Protein AF-A0A816S4Q1-F1 (afdb_monomer_lite)

pLDDT: mean 73.03, std 18.93, range [30.97, 93.5]

Radius of gyration: 42.18 Å; chains: 1; bounding box: 76×61×135 Å

Sequence (263 aa):
MSSSSLAAPLNKTRTADVKPIRLQLDPMRLHEPARSKLSTVETQRIMVVFDDLVQKMELIEMLPVIVSHADLFKNIIDTETMNEIYRHEELKQAYETNSSIRTISNIIEKLPQLENYTRRFDKSLSYNANEKIAYHYYIQQSIRNVLRRLLQHNRFDAVKHILKNNNLLPPPKDLMRVLKMLRDSAMERFLTTPLEEREKVDQMKNLSIRLSSNEAVIAKLEKELNDAVAERDAEVSQTLVIFFFLNFFFVIESSHLLRIQYH

Organism: NCBI:txid392030

Secondary structure (DSSP, 8-state):
--------------------------GGGGSS-S-SS---HHHHHHHHHHHHHHHHHHHHHHHHHHHHTGGGGTTTS-HHHHHHHHHHHHHHHHHHTT--THHHHHHHTT-TT-TTTGGGS-TTS-HHHHHHHHHHHHHHHHHHHHHHHHHHTT-HHHHHHHHHHTT-PPPPPHHHHHHHHHHHHHHHHHHS-HHHHHHHHHHHHHHHHHHHHHHHHHHHHHHHHHHHHHHHHHHHHHHHHHHHHHHHHHHHHHHHHHHHTT-

Structure (mmCIF, N/CA/C/O backbone):
data_AF-A0A816S4Q1-F1
#
_entry.id   AF-A0A816S4Q1-F1
#
loop_
_atom_site.group_PDB
_atom_site.id
_atom_site.type_symbol
_atom_site.label_atom_id
_atom_site.label_alt_id
_atom_site.label_comp_id
_atom_site.label_asym_id
_atom_site.label_entity_id
_atom_site.label_seq_id
_atom_site.pdbx_PDB_ins_code
_atom_site.Cartn_x
_atom_site.Cartn_y
_atom_site.Cartn_z
_atom_site.occupancy
_atom_site.B_iso_or_equiv
_atom_site.auth_seq_id
_atom_site.auth_comp_id
_atom_site.auth_asym_id
_atom_site.auth_atom_id
_atom_site.pdbx_PDB_model_num
ATOM 1 N N . MET A 1 1 ? 52.999 -24.319 -86.228 1.00 34.00 1 MET A N 1
ATOM 2 C CA . MET A 1 1 ? 52.495 -23.068 -86.834 1.00 34.00 1 MET A CA 1
ATOM 3 C C . MET A 1 1 ? 50.989 -23.084 -86.619 1.00 34.00 1 MET A C 1
ATOM 5 O O . MET A 1 1 ? 50.375 -24.043 -87.056 1.00 34.00 1 MET A O 1
ATOM 9 N N . SER A 1 2 ? 50.499 -22.363 -85.602 1.00 32.06 2 SER A N 1
ATOM 10 C CA . SER A 1 2 ? 49.766 -21.079 -85.752 1.00 32.06 2 SER A CA 1
ATOM 11 C C . SER A 1 2 ? 48.343 -21.345 -86.282 1.00 32.06 2 SER A C 1
ATOM 13 O O . SER A 1 2 ? 48.223 -22.016 -87.292 1.00 32.06 2 SER A O 1
ATOM 15 N N . SER A 1 3 ? 47.220 -20.917 -85.702 1.00 30.97 3 SER A N 1
ATOM 16 C CA . SER A 1 3 ? 46.895 -19.798 -84.801 1.00 30.97 3 SER A CA 1
ATOM 17 C C . SER A 1 3 ? 45.377 -19.831 -84.494 1.00 30.97 3 SER A C 1
ATOM 19 O O . SER A 1 3 ? 44.647 -20.250 -85.383 1.00 30.97 3 SER A O 1
ATOM 21 N N . SER A 1 4 ? 44.969 -19.325 -83.308 1.00 32.16 4 SER A N 1
ATOM 22 C CA . SER A 1 4 ? 43.684 -18.652 -82.926 1.00 32.16 4 SER A CA 1
ATOM 23 C C . SER A 1 4 ? 42.332 -19.348 -83.246 1.00 32.16 4 SER A C 1
ATOM 25 O O . SER A 1 4 ? 42.228 -20.153 -84.149 1.00 32.16 4 SER A O 1
ATOM 27 N N . SER A 1 5 ? 41.195 -19.174 -82.561 1.00 32.41 5 SER A N 1
ATOM 28 C CA . SER A 1 5 ? 40.586 -18.097 -81.768 1.00 32.41 5 SER A CA 1
ATOM 29 C C . SER A 1 5 ? 39.408 -18.719 -80.983 1.00 32.41 5 SER A C 1
ATOM 31 O O . SER A 1 5 ? 38.612 -19.449 -81.564 1.00 32.41 5 SER A O 1
ATOM 33 N N . LEU A 1 6 ? 39.368 -18.612 -79.652 1.00 34.69 6 LEU A N 1
ATOM 34 C CA . LEU A 1 6 ? 38.456 -17.754 -78.870 1.00 34.69 6 LEU A CA 1
ATOM 35 C C . LEU A 1 6 ? 36.940 -17.904 -79.154 1.00 34.69 6 LEU A C 1
ATOM 37 O O . LEU A 1 6 ? 36.439 -17.328 -80.113 1.00 34.69 6 LEU A O 1
ATOM 41 N N . ALA A 1 7 ? 36.220 -18.588 -78.251 1.00 33.31 7 ALA A N 1
ATOM 42 C CA . ALA A 1 7 ? 34.935 -18.153 -77.673 1.00 33.31 7 ALA A CA 1
ATOM 43 C C . ALA A 1 7 ? 34.438 -19.188 -76.639 1.00 33.31 7 ALA A C 1
ATOM 45 O O . ALA A 1 7 ? 33.944 -20.256 -76.991 1.00 33.31 7 ALA A O 1
ATOM 46 N N . ALA A 1 8 ? 34.564 -18.862 -75.351 1.00 36.50 8 ALA A N 1
ATOM 47 C CA . ALA A 1 8 ? 33.906 -19.565 -74.251 1.00 36.50 8 ALA A CA 1
ATOM 48 C C . ALA A 1 8 ? 32.687 -18.742 -73.798 1.00 36.50 8 ALA A C 1
ATOM 50 O O . ALA A 1 8 ? 32.843 -17.535 -73.598 1.00 36.50 8 ALA A O 1
ATOM 51 N N . PRO A 1 9 ? 31.498 -19.332 -73.577 1.00 35.75 9 PRO A N 1
ATOM 52 C CA . PRO A 1 9 ? 30.425 -18.641 -72.887 1.00 35.75 9 PRO A CA 1
ATOM 53 C C . PRO A 1 9 ? 30.563 -18.813 -71.368 1.00 35.75 9 PRO A C 1
ATOM 55 O O . PRO A 1 9 ? 30.588 -19.923 -70.843 1.00 35.75 9 PRO A O 1
ATOM 58 N N . LEU A 1 10 ? 30.669 -17.657 -70.713 1.00 31.80 10 LEU A N 1
ATOM 59 C CA . LEU A 1 10 ? 30.307 -17.296 -69.341 1.00 31.80 10 LEU A CA 1
ATOM 60 C C . LEU A 1 10 ? 30.147 -18.418 -68.299 1.00 31.80 10 LEU A C 1
ATOM 62 O O . LEU A 1 10 ? 29.167 -19.160 -68.244 1.00 31.80 10 LEU A O 1
ATOM 66 N N . ASN A 1 11 ? 31.100 -18.409 -67.369 1.00 33.50 11 ASN A N 1
ATOM 67 C CA . ASN A 1 11 ? 31.079 -19.148 -66.121 1.00 33.50 11 ASN A CA 1
ATOM 68 C C . ASN A 1 11 ? 29.977 -18.612 -65.186 1.00 33.50 11 ASN A C 1
ATOM 70 O O . ASN A 1 11 ? 29.852 -17.407 -64.970 1.00 33.50 11 ASN A O 1
ATOM 74 N N . LYS A 1 12 ? 29.201 -19.540 -64.621 1.00 36.09 12 LYS A N 1
ATOM 75 C CA . LYS A 1 12 ? 28.144 -19.317 -63.632 1.00 36.09 12 LYS A CA 1
ATOM 76 C C . LYS A 1 12 ? 28.716 -18.641 -62.384 1.00 36.09 12 LYS A C 1
ATOM 78 O O . LYS A 1 12 ? 29.414 -19.280 -61.596 1.00 36.09 12 LYS A O 1
ATOM 83 N N . THR A 1 13 ? 28.352 -17.387 -62.136 1.00 33.44 13 THR A N 1
ATOM 84 C CA . THR A 1 13 ? 28.474 -16.785 -60.806 1.00 33.44 13 THR A CA 1
ATOM 85 C C . THR A 1 13 ? 27.467 -17.464 -59.886 1.00 33.44 13 THR A C 1
ATOM 87 O O . THR A 1 13 ? 26.258 -17.266 -59.963 1.00 33.44 13 THR A O 1
ATOM 90 N N . ARG A 1 14 ? 27.995 -18.338 -59.032 1.00 34.28 14 ARG A N 1
ATOM 91 C CA . ARG A 1 14 ? 27.307 -18.987 -57.921 1.00 34.28 14 ARG A CA 1
ATOM 92 C C . ARG A 1 14 ? 26.875 -17.894 -56.938 1.00 34.28 14 ARG A C 1
ATOM 94 O O . ARG A 1 14 ? 27.656 -17.494 -56.081 1.00 34.28 14 ARG A O 1
ATOM 101 N N . THR A 1 15 ? 25.652 -17.392 -57.078 1.00 34.12 15 THR A N 1
ATOM 102 C CA . THR A 1 15 ? 24.994 -16.578 -56.054 1.00 34.12 15 THR A CA 1
ATOM 103 C C . THR A 1 15 ? 24.785 -17.468 -54.835 1.00 34.12 15 THR A C 1
ATOM 105 O O . THR A 1 15 ? 23.875 -18.298 -54.801 1.00 34.12 15 THR A O 1
ATOM 108 N N . ALA A 1 16 ? 25.692 -17.370 -53.865 1.00 35.97 16 ALA A N 1
ATOM 109 C CA . ALA A 1 16 ? 25.460 -17.910 -52.540 1.00 35.97 16 ALA A CA 1
ATOM 110 C C . ALA A 1 16 ? 24.273 -17.146 -51.950 1.00 35.97 16 ALA A C 1
ATOM 112 O O . ALA A 1 16 ? 24.363 -15.954 -51.664 1.00 35.97 16 ALA A O 1
ATOM 113 N N . ASP A 1 17 ? 23.151 -17.846 -51.845 1.00 37.28 17 ASP A N 1
ATOM 114 C CA . ASP A 1 17 ? 21.923 -17.402 -51.207 1.00 37.28 17 ASP A CA 1
ATOM 115 C C . ASP A 1 17 ? 22.194 -17.245 -49.701 1.00 37.28 17 ASP A C 1
ATOM 117 O O . ASP A 1 17 ? 21.995 -18.158 -48.896 1.00 37.28 17 ASP A O 1
ATOM 121 N N . VAL A 1 18 ? 22.770 -16.104 -49.314 1.00 40.12 18 VAL A N 1
ATOM 122 C CA . VAL A 1 18 ? 22.930 -15.734 -47.908 1.00 40.12 18 VAL A CA 1
ATOM 123 C C . VAL A 1 18 ? 21.565 -15.264 -47.433 1.00 40.12 18 VAL A C 1
ATOM 125 O O . VAL A 1 18 ? 21.234 -14.081 -47.494 1.00 40.12 18 VAL A O 1
ATOM 128 N N . LYS A 1 19 ? 20.753 -16.209 -46.948 1.00 37.06 19 LYS A N 1
ATOM 129 C CA . LYS A 1 19 ? 19.582 -15.873 -46.136 1.00 37.06 19 LYS A CA 1
ATOM 130 C C . LYS A 1 19 ? 20.056 -14.977 -44.988 1.00 37.06 19 LYS A C 1
ATOM 132 O O . LYS A 1 19 ? 20.875 -15.435 -44.186 1.00 37.06 19 LYS A O 1
ATOM 137 N N . PRO A 1 20 ? 19.561 -13.733 -44.861 1.00 38.44 20 PRO A N 1
ATOM 138 C CA . PRO A 1 20 ? 19.882 -12.927 -43.701 1.00 38.44 20 PRO A CA 1
ATOM 139 C C . PRO A 1 20 ? 19.301 -13.646 -42.486 1.00 38.44 20 PRO A C 1
ATOM 141 O O . PRO A 1 20 ? 18.084 -13.812 -42.368 1.00 38.44 20 PRO A O 1
ATOM 144 N N . ILE A 1 21 ? 20.175 -14.114 -41.595 1.00 43.75 21 ILE A N 1
ATOM 145 C CA . ILE A 1 21 ? 19.773 -14.648 -40.298 1.00 43.75 21 ILE A CA 1
ATOM 146 C C . ILE A 1 21 ? 19.157 -13.472 -39.537 1.00 43.75 21 ILE A C 1
ATOM 148 O O . ILE A 1 21 ? 19.852 -12.671 -38.912 1.00 43.75 21 ILE A O 1
ATOM 152 N N . ARG A 1 22 ? 17.830 -13.339 -39.615 1.00 42.22 22 ARG A N 1
ATOM 153 C CA . ARG A 1 22 ? 17.058 -12.465 -38.736 1.00 42.22 22 ARG A CA 1
ATOM 154 C C . ARG A 1 22 ? 17.089 -13.089 -37.346 1.00 42.22 22 ARG A C 1
ATOM 156 O O . ARG A 1 22 ? 16.173 -13.808 -36.962 1.00 42.22 22 ARG A O 1
ATOM 163 N N . LEU A 1 23 ? 18.156 -12.825 -36.595 1.00 48.38 23 LEU A N 1
ATOM 164 C CA . LEU A 1 23 ? 18.115 -12.927 -35.142 1.00 48.38 23 LEU A CA 1
ATOM 165 C C . LEU A 1 23 ? 17.115 -11.868 -34.674 1.00 48.38 23 LEU A C 1
ATOM 167 O O . LEU A 1 23 ? 17.486 -10.718 -34.450 1.00 48.38 23 LEU A O 1
ATOM 171 N N . GLN A 1 24 ? 15.839 -12.247 -34.582 1.00 44.16 24 GLN A N 1
ATOM 172 C CA . GLN A 1 24 ? 14.846 -11.515 -33.804 1.00 44.16 24 GLN A CA 1
ATOM 173 C C . GLN A 1 24 ? 15.221 -11.659 -32.325 1.00 44.16 24 GLN A C 1
ATOM 175 O O . GLN A 1 24 ? 14.617 -12.416 -31.573 1.00 44.16 24 GLN A O 1
ATOM 180 N N . LEU A 1 25 ? 16.284 -10.971 -31.918 1.00 52.00 25 LEU A N 1
ATOM 181 C CA . LEU A 1 25 ? 16.443 -10.581 -30.531 1.00 52.00 25 LEU A CA 1
ATOM 182 C C . LEU A 1 25 ? 15.487 -9.414 -30.369 1.00 52.00 25 LEU A C 1
ATOM 184 O O . LEU A 1 25 ? 15.811 -8.305 -30.774 1.00 52.00 25 LEU A O 1
ATOM 188 N N . ASP A 1 26 ? 14.278 -9.706 -29.902 1.00 49.09 26 ASP A N 1
ATOM 189 C CA . ASP A 1 26 ? 13.330 -8.680 -29.500 1.00 49.09 26 ASP A CA 1
ATOM 190 C C . ASP A 1 26 ? 13.939 -7.955 -28.288 1.00 49.09 26 ASP A C 1
ATOM 192 O O . ASP A 1 26 ? 13.997 -8.543 -27.202 1.00 49.09 26 ASP A O 1
ATOM 196 N N . PRO A 1 27 ? 14.466 -6.725 -28.447 1.00 51.66 27 PRO A N 1
ATOM 197 C CA . PRO A 1 27 ? 15.136 -6.022 -27.357 1.00 51.66 27 PRO A CA 1
ATOM 198 C C . PRO A 1 27 ? 14.168 -5.727 -26.201 1.00 51.66 27 PRO A C 1
ATOM 200 O O . PRO A 1 27 ? 14.610 -5.464 -25.087 1.00 51.66 27 PRO A O 1
ATOM 203 N N . MET A 1 28 ? 12.853 -5.832 -26.434 1.00 49.09 28 MET A N 1
ATOM 204 C CA . MET A 1 28 ? 11.819 -5.638 -25.418 1.00 49.09 28 MET A CA 1
ATOM 205 C C . MET A 1 28 ? 11.701 -6.824 -24.451 1.00 49.09 28 MET A C 1
ATOM 207 O O . MET A 1 28 ? 11.270 -6.640 -23.316 1.00 49.09 28 MET A O 1
ATOM 211 N N . ARG A 1 29 ? 12.146 -8.028 -24.844 1.00 51.88 29 ARG A N 1
ATOM 212 C CA . ARG A 1 29 ? 12.158 -9.215 -23.966 1.00 51.88 29 ARG A CA 1
ATOM 213 C C . ARG A 1 29 ? 13.299 -9.221 -22.948 1.00 51.88 29 ARG A C 1
ATOM 215 O O . ARG A 1 29 ? 13.334 -10.091 -22.085 1.00 51.88 29 ARG A O 1
ATOM 222 N N . LEU A 1 30 ? 14.211 -8.250 -23.013 1.00 54.31 30 LEU A N 1
ATOM 223 C CA . LEU A 1 30 ? 15.339 -8.122 -22.085 1.00 54.31 30 LEU A CA 1
ATOM 224 C C . LEU A 1 30 ? 14.892 -7.755 -20.649 1.00 54.31 30 LEU A C 1
ATOM 226 O O . LEU A 1 30 ? 15.647 -7.932 -19.690 1.00 54.31 30 LEU A O 1
ATOM 230 N N . HIS A 1 31 ? 13.666 -7.247 -20.491 1.00 53.28 31 HIS A N 1
ATOM 231 C CA . HIS A 1 31 ? 13.203 -6.638 -19.243 1.00 53.28 31 HIS A CA 1
ATOM 232 C C . HIS A 1 31 ? 12.420 -7.569 -18.323 1.00 53.28 31 HIS A C 1
ATOM 234 O O . HIS A 1 31 ? 12.435 -7.364 -17.114 1.00 53.28 31 HIS A O 1
ATOM 240 N N . GLU A 1 32 ? 11.798 -8.622 -18.840 1.00 57.94 32 GLU A N 1
ATOM 241 C CA . GLU A 1 32 ? 10.967 -9.475 -17.995 1.00 57.94 32 GLU A CA 1
ATOM 242 C C . GLU A 1 32 ? 11.833 -10.487 -17.224 1.00 57.94 32 GLU A C 1
ATOM 244 O O . GLU A 1 32 ? 12.811 -11.024 -17.760 1.00 57.94 32 GLU A O 1
ATOM 249 N N . PRO A 1 33 ? 11.558 -10.724 -15.932 1.00 61.72 33 PRO A N 1
ATOM 250 C CA . PRO A 1 33 ? 12.201 -11.809 -15.207 1.00 61.72 33 PRO A CA 1
ATOM 251 C C . PRO A 1 33 ? 11.792 -13.156 -15.818 1.00 61.72 33 PRO A C 1
ATOM 253 O O . PRO A 1 33 ? 10.639 -13.353 -16.201 1.00 61.72 33 PRO A O 1
ATOM 256 N N . ALA A 1 34 ? 12.720 -14.117 -15.875 1.00 65.19 34 ALA A N 1
ATOM 257 C CA . ALA A 1 34 ? 12.448 -15.430 -16.473 1.00 65.19 34 ALA A CA 1
ATOM 258 C C . ALA A 1 34 ? 11.404 -16.238 -15.677 1.00 65.19 34 ALA A C 1
ATOM 260 O O . ALA A 1 34 ? 10.822 -17.205 -16.175 1.00 65.19 34 ALA A O 1
ATOM 261 N N . ARG A 1 35 ? 11.172 -15.850 -14.419 1.00 67.19 35 ARG A N 1
ATOM 262 C CA . ARG A 1 35 ? 10.224 -16.472 -13.498 1.00 67.19 35 ARG A CA 1
ATOM 263 C C . ARG A 1 35 ? 9.102 -15.495 -13.184 1.00 67.19 35 ARG A C 1
ATOM 265 O O . ARG A 1 35 ? 9.345 -14.335 -12.886 1.00 67.19 35 ARG A O 1
ATOM 272 N N . SER A 1 36 ? 7.874 -16.004 -13.155 1.00 65.75 36 SER A N 1
ATOM 273 C CA . SER A 1 36 ? 6.683 -15.266 -12.711 1.00 65.75 36 SER A CA 1
ATOM 274 C C . SER A 1 36 ? 6.282 -15.566 -11.262 1.00 65.75 36 SER A C 1
ATOM 276 O O . SER A 1 36 ? 5.324 -14.991 -10.751 1.00 65.75 36 SER A O 1
ATOM 278 N N . LYS A 1 37 ? 6.981 -16.496 -10.593 1.00 72.88 37 LYS A N 1
ATOM 279 C CA . LYS A 1 37 ? 6.680 -16.945 -9.227 1.00 72.88 37 LYS A CA 1
ATOM 280 C C . LYS A 1 37 ? 7.933 -16.981 -8.359 1.00 72.88 37 LYS A C 1
ATOM 282 O O . LYS A 1 37 ? 8.995 -17.417 -8.800 1.00 72.88 37 LYS A O 1
ATOM 287 N N . LEU A 1 38 ? 7.764 -16.597 -7.098 1.00 77.25 38 LEU A N 1
ATOM 288 C CA . LEU A 1 38 ? 8.802 -16.637 -6.071 1.00 77.25 38 LEU A CA 1
ATOM 289 C C . LEU A 1 38 ? 9.060 -18.081 -5.633 1.00 77.25 38 LEU A C 1
ATOM 291 O O . LEU A 1 38 ? 8.155 -18.742 -5.123 1.00 77.25 38 LEU A O 1
ATOM 295 N N . SER A 1 39 ? 10.289 -18.569 -5.809 1.00 76.12 39 SER A N 1
ATOM 296 C CA . SER A 1 39 ? 10.667 -19.945 -5.448 1.00 76.12 39 SER A CA 1
ATOM 297 C C . SER A 1 39 ? 11.007 -20.125 -3.966 1.00 76.12 39 SER A C 1
ATOM 299 O O . SER A 1 39 ? 10.953 -21.236 -3.450 1.00 76.12 39 SER A O 1
ATOM 301 N N . THR A 1 40 ? 11.384 -19.050 -3.280 1.00 83.81 40 THR A N 1
ATOM 302 C CA . THR A 1 40 ? 11.882 -19.065 -1.901 1.00 83.81 40 THR A CA 1
ATOM 303 C C . THR A 1 40 ? 10.807 -18.610 -0.920 1.00 83.81 40 THR A C 1
ATOM 305 O O . THR A 1 40 ? 10.178 -17.566 -1.099 1.00 83.81 40 THR A O 1
ATOM 308 N N . VAL A 1 41 ? 10.638 -19.371 0.165 1.00 85.75 41 VAL A N 1
ATOM 309 C CA . VAL A 1 41 ? 9.671 -19.066 1.235 1.00 85.75 41 VAL A CA 1
ATOM 310 C C . VAL A 1 41 ? 9.963 -17.712 1.886 1.00 85.75 41 VAL A C 1
ATOM 312 O O . VAL A 1 41 ? 9.037 -16.965 2.183 1.00 85.75 41 VAL A O 1
ATOM 315 N N . GLU A 1 42 ? 11.237 -17.362 2.069 1.00 85.94 42 GLU A N 1
ATOM 316 C CA . GLU A 1 42 ? 11.620 -16.082 2.678 1.00 85.94 42 GLU A CA 1
ATOM 317 C C . GLU A 1 42 ? 11.156 -14.891 1.839 1.00 85.94 42 GLU A C 1
ATOM 319 O O . GLU A 1 42 ? 10.566 -13.934 2.328 1.00 85.94 42 GLU A O 1
ATOM 324 N N . THR A 1 43 ? 11.330 -14.998 0.531 1.00 86.56 43 THR A N 1
ATOM 325 C CA . THR A 1 43 ? 10.932 -13.962 -0.408 1.00 86.56 43 THR A CA 1
ATOM 326 C C . THR A 1 43 ? 9.416 -13.828 -0.500 1.00 86.56 43 THR A C 1
ATOM 328 O O . THR A 1 43 ? 8.897 -12.717 -0.538 1.00 86.56 43 THR A O 1
ATOM 331 N N . GLN A 1 44 ? 8.686 -14.946 -0.445 1.00 88.19 44 GLN A N 1
ATOM 332 C CA . GLN A 1 44 ? 7.227 -14.928 -0.316 1.00 88.19 44 GLN A CA 1
ATOM 333 C C . GLN A 1 44 ? 6.784 -14.219 0.973 1.00 88.19 44 GLN A C 1
ATOM 335 O O . GLN A 1 44 ? 5.873 -13.397 0.925 1.00 88.19 44 GLN A O 1
ATOM 340 N N . ARG A 1 45 ? 7.448 -14.470 2.113 1.00 89.31 45 ARG A N 1
ATOM 341 C CA . ARG A 1 45 ? 7.153 -13.791 3.389 1.00 89.31 45 ARG A CA 1
ATOM 342 C C . ARG A 1 45 ? 7.383 -12.287 3.304 1.00 89.31 45 ARG A C 1
ATOM 344 O O . ARG A 1 45 ? 6.522 -11.529 3.739 1.00 89.31 45 ARG A O 1
ATOM 351 N N . ILE A 1 46 ? 8.499 -11.857 2.715 1.00 90.50 46 ILE A N 1
ATOM 352 C CA . ILE A 1 46 ? 8.788 -10.432 2.510 1.00 90.50 46 ILE A CA 1
ATOM 353 C C . ILE A 1 46 ? 7.693 -9.778 1.655 1.00 90.50 46 ILE A C 1
ATOM 355 O O . ILE A 1 46 ? 7.226 -8.692 1.991 1.00 90.50 46 ILE A O 1
ATOM 359 N N . MET A 1 47 ? 7.224 -10.447 0.597 1.00 90.50 47 MET A N 1
ATOM 360 C CA . MET A 1 47 ? 6.148 -9.902 -0.238 1.00 90.50 47 MET A CA 1
ATOM 361 C C . MET A 1 47 ? 4.808 -9.821 0.482 1.00 90.50 47 MET A C 1
ATOM 363 O O . MET A 1 47 ? 4.128 -8.809 0.356 1.00 90.50 47 MET A O 1
ATOM 367 N N . VAL A 1 48 ? 4.469 -10.809 1.312 1.00 91.81 48 VAL A N 1
ATOM 368 C CA . VAL A 1 48 ? 3.277 -10.733 2.171 1.00 91.81 48 VAL A CA 1
ATOM 369 C C . VAL A 1 48 ? 3.355 -9.533 3.119 1.00 91.81 48 VAL A C 1
ATOM 371 O O . VAL A 1 48 ? 2.352 -8.857 3.325 1.00 91.81 48 VAL A O 1
ATOM 374 N N . VAL A 1 49 ? 4.538 -9.221 3.663 1.00 92.81 49 VAL A N 1
ATOM 375 C CA . VAL A 1 49 ? 4.728 -8.020 4.493 1.00 92.81 49 VAL A CA 1
ATOM 376 C C . VAL A 1 49 ? 4.515 -6.745 3.676 1.00 92.81 49 VAL A C 1
ATOM 378 O O . VAL A 1 49 ? 3.842 -5.837 4.154 1.00 92.81 49 VAL A O 1
ATOM 381 N N . PHE A 1 50 ? 5.043 -6.660 2.452 1.00 92.44 50 PHE A N 1
ATOM 382 C CA . PHE A 1 50 ? 4.781 -5.510 1.580 1.00 92.44 50 PHE A CA 1
ATOM 383 C C . PHE A 1 50 ? 3.292 -5.346 1.271 1.00 92.44 50 PHE A C 1
ATOM 385 O O . PHE A 1 50 ? 2.775 -4.234 1.369 1.00 92.44 50 PHE A O 1
ATOM 392 N N . ASP A 1 51 ? 2.603 -6.435 0.936 1.00 91.38 51 ASP A N 1
ATOM 393 C CA . ASP A 1 51 ? 1.177 -6.408 0.615 1.00 91.38 51 ASP A CA 1
ATOM 394 C C . ASP A 1 51 ? 0.341 -5.980 1.847 1.00 91.38 51 ASP A C 1
ATOM 396 O O . ASP A 1 51 ? -0.550 -5.137 1.727 1.00 91.38 51 ASP A O 1
ATOM 400 N N . ASP A 1 52 ? 0.691 -6.452 3.051 1.00 91.12 52 ASP A N 1
ATOM 401 C CA . ASP A 1 52 ? 0.079 -6.029 4.324 1.00 91.12 52 ASP A CA 1
ATOM 402 C C . ASP A 1 52 ? 0.358 -4.546 4.645 1.00 91.12 52 ASP A C 1
ATOM 404 O O . ASP A 1 52 ? -0.531 -3.812 5.085 1.00 91.12 52 ASP A O 1
ATOM 408 N N . LEU A 1 53 ? 1.573 -4.054 4.376 1.00 91.44 53 LEU A N 1
ATOM 409 C CA . LEU A 1 53 ? 1.906 -2.634 4.530 1.00 91.44 53 LEU A CA 1
ATOM 410 C C . LEU A 1 53 ? 1.101 -1.756 3.569 1.00 91.44 53 LEU A C 1
ATOM 412 O O . LEU A 1 53 ? 0.582 -0.722 3.991 1.00 91.44 53 LEU A O 1
ATOM 416 N N . VAL A 1 54 ? 0.961 -2.166 2.305 1.00 91.44 54 VAL A N 1
ATOM 417 C CA . VAL A 1 54 ? 0.133 -1.455 1.322 1.00 91.44 54 VAL A CA 1
ATOM 418 C C . VAL A 1 54 ? -1.318 -1.415 1.796 1.00 91.44 54 VAL A C 1
ATOM 420 O O . VAL A 1 54 ? -1.907 -0.336 1.839 1.00 91.44 54 VAL A O 1
ATOM 423 N N . GLN A 1 55 ? -1.877 -2.546 2.235 1.00 90.50 55 GLN A N 1
ATOM 424 C CA . GLN A 1 55 ? -3.251 -2.612 2.737 1.00 90.50 55 GLN A CA 1
ATOM 425 C C . GLN A 1 55 ? -3.477 -1.688 3.943 1.00 90.50 55 GLN A C 1
ATOM 427 O O . GLN A 1 55 ? -4.447 -0.926 3.978 1.00 90.50 55 GLN A O 1
ATOM 432 N N . LYS A 1 56 ? -2.573 -1.717 4.930 1.00 91.50 56 LYS A N 1
ATOM 433 C CA . LYS A 1 56 ? -2.652 -0.862 6.125 1.00 91.50 56 LYS A CA 1
ATOM 434 C C . LYS A 1 56 ? -2.561 0.615 5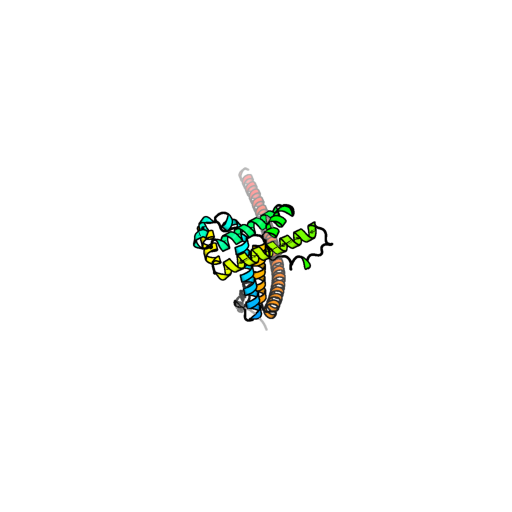.777 1.00 91.50 56 LYS A C 1
ATOM 436 O O . LYS A 1 56 ? -3.328 1.413 6.310 1.00 91.50 56 LYS A O 1
ATOM 441 N N . MET A 1 57 ? -1.651 0.977 4.878 1.00 90.88 57 MET A N 1
ATOM 442 C CA . MET A 1 57 ? -1.514 2.355 4.420 1.00 90.88 57 MET A CA 1
ATOM 443 C C . MET A 1 57 ? -2.764 2.817 3.658 1.00 90.88 57 MET A C 1
ATOM 445 O O . MET A 1 57 ? -3.215 3.938 3.876 1.00 90.88 57 MET A O 1
ATOM 449 N N . GLU A 1 58 ? -3.374 1.955 2.833 1.00 91.25 58 GLU A N 1
ATOM 450 C CA . GLU A 1 58 ? -4.604 2.287 2.101 1.00 91.25 58 GLU A CA 1
ATOM 451 C C . GLU A 1 58 ? -5.738 2.547 3.091 1.00 91.25 58 GLU A C 1
ATOM 453 O O . GLU A 1 58 ? -6.494 3.504 2.947 1.00 91.25 58 GLU A O 1
ATOM 458 N N . LEU A 1 59 ? -5.826 1.732 4.142 1.00 90.38 59 LEU A N 1
ATOM 459 C CA . LEU A 1 59 ? -6.827 1.900 5.185 1.00 90.38 59 LEU A CA 1
ATOM 460 C C . LEU A 1 59 ? -6.672 3.223 5.935 1.00 90.38 59 LEU A C 1
ATOM 462 O O . LEU A 1 59 ? -7.664 3.920 6.130 1.00 90.38 59 LEU A O 1
ATOM 466 N N . ILE A 1 60 ? -5.441 3.583 6.312 1.00 90.06 60 ILE A N 1
ATOM 467 C CA . ILE A 1 60 ? -5.139 4.854 6.986 1.00 90.06 60 ILE A CA 1
ATOM 468 C C . ILE A 1 60 ? -5.537 6.042 6.100 1.00 90.06 60 ILE A C 1
ATOM 470 O O . ILE A 1 60 ? -6.129 7.000 6.592 1.00 90.06 60 ILE A O 1
ATOM 474 N N . GLU A 1 61 ? -5.261 5.979 4.794 1.00 89.38 61 GLU A N 1
ATOM 475 C CA . GLU A 1 61 ? -5.643 7.035 3.848 1.00 89.38 61 GLU A CA 1
ATOM 476 C C . GLU A 1 61 ? -7.163 7.180 3.688 1.00 89.38 61 GLU A C 1
ATOM 478 O O . GLU A 1 61 ? -7.643 8.286 3.442 1.00 89.38 61 GLU A O 1
ATOM 483 N N . MET A 1 62 ? -7.925 6.099 3.875 1.00 91.81 62 MET A N 1
ATOM 484 C CA . MET A 1 62 ? -9.388 6.115 3.812 1.00 91.81 62 MET A CA 1
ATOM 485 C C . MET A 1 62 ? -10.057 6.653 5.089 1.00 91.81 62 MET A C 1
ATOM 487 O O . MET A 1 62 ? -11.195 7.116 5.004 1.00 91.81 62 MET A O 1
ATOM 491 N N . LEU A 1 63 ? -9.386 6.648 6.253 1.00 92.38 63 LEU A N 1
ATOM 492 C CA . LEU A 1 63 ? -9.991 7.054 7.539 1.00 92.38 63 LEU A CA 1
ATOM 493 C C . LEU A 1 63 ? -10.665 8.443 7.516 1.00 92.38 63 LEU A C 1
ATOM 495 O O . LEU A 1 63 ? -11.811 8.529 7.957 1.00 92.38 63 LEU A O 1
ATOM 499 N N . PRO A 1 64 ? -10.059 9.512 6.960 1.00 91.44 64 PRO A N 1
ATOM 500 C CA . PRO A 1 64 ? -10.696 10.833 6.937 1.00 91.44 64 PRO A CA 1
ATOM 501 C C . PRO A 1 64 ? -11.987 10.860 6.103 1.00 91.44 64 PRO A C 1
ATOM 503 O O . PRO A 1 64 ? -12.949 11.558 6.431 1.00 91.44 64 PRO A O 1
ATOM 506 N N . VAL A 1 65 ? -12.029 10.068 5.027 1.00 92.94 65 VAL A N 1
ATOM 507 C CA . VAL A 1 65 ? -13.213 9.945 4.167 1.00 92.94 65 VAL A CA 1
ATOM 508 C C . VAL A 1 65 ? -14.323 9.178 4.882 1.00 92.94 65 VAL A C 1
ATOM 510 O O . VAL A 1 65 ? -15.486 9.568 4.783 1.00 92.94 65 VAL A O 1
ATOM 513 N N . ILE A 1 66 ? -13.961 8.136 5.640 1.00 92.81 66 ILE A N 1
ATOM 514 C CA . ILE A 1 66 ? -14.889 7.372 6.487 1.00 92.81 66 ILE A CA 1
ATOM 515 C C . ILE A 1 66 ? -15.522 8.286 7.540 1.00 92.81 66 ILE A C 1
ATOM 517 O O . ILE A 1 66 ? -16.736 8.259 7.712 1.00 92.81 66 ILE A O 1
ATOM 521 N N . VAL A 1 67 ? -14.722 9.135 8.194 1.00 93.12 67 VAL A N 1
ATOM 522 C CA . VAL A 1 67 ? -15.201 10.132 9.169 1.00 93.12 67 VAL A CA 1
ATOM 523 C C . VAL A 1 67 ? -16.181 11.115 8.528 1.00 93.12 67 VAL A C 1
ATOM 525 O O . VAL A 1 67 ? -17.226 11.401 9.110 1.00 93.12 67 VAL A O 1
ATOM 528 N N . SER A 1 68 ? -15.878 11.586 7.316 1.00 93.50 68 SER A N 1
ATOM 529 C CA . SER A 1 68 ? -16.707 12.557 6.589 1.00 93.50 68 SER A CA 1
ATOM 530 C C . SER A 1 68 ? -18.033 11.973 6.077 1.00 93.50 68 SER A C 1
ATOM 532 O O . SER A 1 68 ? -18.976 12.722 5.847 1.00 93.50 68 SER A O 1
ATOM 534 N N . HIS A 1 69 ? -18.122 10.648 5.911 1.00 93.25 69 HIS A N 1
ATOM 535 C CA . HIS A 1 69 ? -19.296 9.949 5.371 1.00 93.25 69 HIS A CA 1
ATOM 536 C C . HIS A 1 69 ? -19.738 8.789 6.273 1.00 93.25 69 HIS A C 1
ATOM 538 O O . HIS A 1 69 ? -20.075 7.705 5.793 1.00 93.25 69 HIS A O 1
ATOM 544 N N . ALA A 1 70 ? -19.727 9.009 7.588 1.00 91.69 70 ALA A N 1
ATOM 545 C CA . ALA A 1 70 ? -19.985 7.983 8.599 1.00 91.69 70 ALA A CA 1
ATOM 546 C C . ALA A 1 70 ? -21.303 7.214 8.391 1.00 91.69 70 ALA A C 1
ATOM 548 O O . ALA A 1 70 ? -21.362 6.008 8.642 1.00 91.69 70 ALA A O 1
ATOM 549 N N . ASP A 1 71 ? -22.336 7.882 7.871 1.00 91.56 71 ASP A N 1
ATOM 550 C CA . ASP A 1 71 ? -23.649 7.285 7.605 1.00 91.56 71 ASP A CA 1
ATOM 551 C C . ASP A 1 71 ? -23.582 6.096 6.636 1.00 91.56 71 ASP A C 1
ATOM 553 O O . ASP A 1 71 ? -24.314 5.119 6.806 1.00 91.56 71 ASP A O 1
ATOM 557 N N . LEU A 1 72 ? -22.655 6.123 5.671 1.00 91.69 72 LEU A N 1
ATOM 558 C CA . LEU A 1 72 ? -22.456 5.030 4.712 1.00 91.69 72 LEU A CA 1
ATOM 559 C C . LEU A 1 72 ? -21.904 3.762 5.377 1.00 91.69 72 LEU A C 1
ATOM 561 O O . LEU A 1 72 ? -22.074 2.660 4.855 1.00 91.69 72 LEU A O 1
ATOM 565 N N . PHE A 1 73 ? -21.249 3.903 6.532 1.00 90.50 73 PHE A N 1
ATOM 566 C CA . PHE A 1 73 ? -20.541 2.817 7.208 1.00 90.50 73 PHE A CA 1
ATOM 567 C C . PHE A 1 73 ? -21.272 2.275 8.434 1.00 90.50 73 PHE A C 1
ATOM 569 O O . PHE A 1 73 ? -20.822 1.281 9.000 1.00 90.50 73 PHE A O 1
ATOM 576 N N . LYS A 1 74 ? -22.421 2.851 8.807 1.00 88.25 74 LYS A N 1
ATOM 577 C CA . LYS A 1 74 ? -23.193 2.493 10.010 1.00 88.25 74 LYS A CA 1
ATOM 578 C C . LYS A 1 74 ? -23.529 0.998 10.128 1.00 88.25 74 LYS A C 1
ATOM 580 O O . LYS A 1 74 ? -23.620 0.476 11.233 1.00 88.25 74 LYS A O 1
ATOM 585 N N . ASN A 1 75 ? -23.699 0.311 8.996 1.00 86.56 75 ASN A N 1
ATOM 586 C CA . ASN A 1 75 ? -24.042 -1.116 8.948 1.00 86.56 75 ASN A CA 1
ATOM 587 C C . ASN A 1 75 ? -22.818 -2.048 8.870 1.00 86.56 75 ASN A C 1
ATOM 589 O O . ASN A 1 75 ? -22.971 -3.262 8.969 1.00 86.56 75 ASN A O 1
ATOM 593 N N . ILE A 1 76 ? -21.617 -1.505 8.654 1.00 89.12 76 ILE A N 1
ATOM 594 C CA . ILE A 1 76 ? -20.378 -2.282 8.461 1.00 89.12 76 ILE A CA 1
ATOM 595 C C . ILE A 1 76 ? -19.433 -2.098 9.638 1.00 89.12 76 ILE A C 1
ATOM 597 O O . ILE A 1 76 ? -18.824 -3.061 10.104 1.00 89.12 76 ILE A O 1
ATOM 601 N N . ILE A 1 77 ? -19.289 -0.859 10.099 1.00 90.00 77 ILE A N 1
ATOM 602 C CA . ILE A 1 77 ? -18.427 -0.479 11.207 1.00 90.00 77 ILE A CA 1
ATOM 603 C C . ILE A 1 77 ? -19.326 -0.289 12.424 1.00 90.00 77 ILE A C 1
ATOM 605 O O . ILE A 1 77 ? -20.237 0.535 12.416 1.00 90.00 77 ILE A O 1
ATOM 609 N N . ASP A 1 78 ? -19.078 -1.070 13.472 1.00 90.69 78 ASP A N 1
ATOM 610 C CA . ASP A 1 78 ? -19.789 -0.910 14.734 1.00 90.69 78 ASP A CA 1
ATOM 611 C C . ASP A 1 78 ? -19.446 0.431 15.401 1.00 90.69 78 ASP A C 1
ATOM 613 O O . ASP A 1 78 ? -18.411 1.049 15.138 1.00 90.69 78 ASP A O 1
ATOM 617 N N . THR A 1 79 ? -20.317 0.872 16.303 1.00 90.31 79 THR A N 1
ATOM 618 C CA . THR A 1 79 ? -20.203 2.179 16.955 1.00 90.31 79 THR A CA 1
ATOM 619 C C . THR A 1 79 ? -18.920 2.322 17.780 1.00 90.31 79 THR A C 1
ATOM 621 O O . THR A 1 79 ? -18.372 3.419 17.852 1.00 90.31 79 THR A O 1
ATOM 624 N N . GLU A 1 80 ? -18.402 1.241 18.376 1.00 89.25 80 GLU A N 1
ATOM 625 C CA . GLU A 1 80 ? -17.151 1.282 19.144 1.00 89.25 80 GLU A CA 1
ATOM 626 C C . GLU A 1 80 ? -15.955 1.525 18.215 1.00 89.25 80 GLU A C 1
ATOM 628 O O . GLU A 1 80 ? -15.155 2.428 18.462 1.00 89.25 80 GLU A O 1
ATOM 633 N N . THR A 1 81 ? -15.876 0.787 17.106 1.00 90.25 81 THR A N 1
ATOM 634 C CA . THR A 1 81 ? -14.837 0.990 16.087 1.00 90.25 81 THR A CA 1
ATOM 635 C C . THR A 1 81 ? -14.933 2.383 15.464 1.00 90.25 81 THR A C 1
ATOM 637 O O . THR A 1 81 ? -13.911 3.042 15.282 1.00 90.2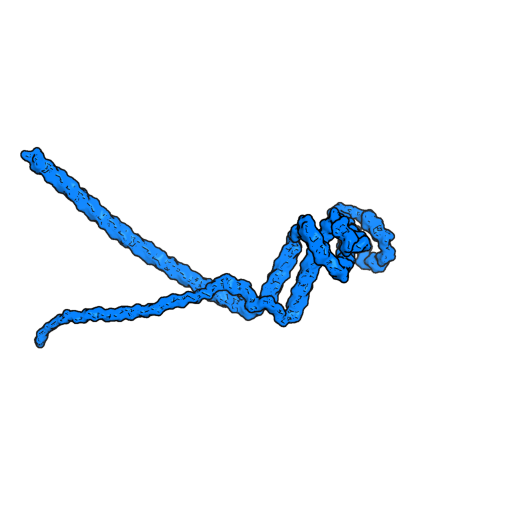5 81 THR A O 1
ATOM 640 N N . MET A 1 82 ? -16.142 2.876 15.184 1.00 92.25 82 MET A N 1
ATOM 641 C CA . MET A 1 82 ? -16.321 4.222 14.637 1.00 92.25 82 MET A CA 1
ATOM 642 C C . MET A 1 82 ? -15.850 5.304 15.623 1.00 92.25 82 MET A C 1
ATOM 644 O O . MET A 1 82 ? -15.159 6.241 15.229 1.00 92.25 82 MET A O 1
ATOM 648 N N . ASN A 1 83 ? -16.128 5.137 16.920 1.00 90.06 83 ASN A N 1
ATOM 649 C CA . ASN A 1 83 ? -15.613 6.023 17.967 1.00 90.06 83 ASN A CA 1
ATOM 650 C C . ASN A 1 83 ? -14.079 6.017 18.045 1.00 90.06 83 ASN A C 1
ATOM 652 O O . ASN A 1 83 ? -13.476 7.059 18.296 1.00 90.06 83 ASN A O 1
ATOM 656 N N . GLU A 1 84 ? -13.423 4.874 17.825 1.00 89.12 84 GLU A N 1
ATOM 657 C CA . GLU A 1 84 ? -11.958 4.824 17.748 1.00 89.12 84 GLU A CA 1
ATOM 658 C C . GLU A 1 84 ? -11.405 5.572 16.530 1.00 89.12 84 GLU A C 1
ATOM 660 O O . GLU A 1 84 ? -10.382 6.247 16.651 1.00 89.12 84 GLU A O 1
ATOM 665 N N . ILE A 1 85 ? -12.090 5.501 15.385 1.00 92.25 85 ILE A N 1
ATOM 666 C CA . ILE A 1 85 ? -11.715 6.247 14.177 1.00 92.25 85 ILE A CA 1
ATOM 667 C C . ILE A 1 85 ? -11.854 7.758 14.419 1.00 92.25 85 ILE A C 1
ATOM 669 O O . ILE A 1 85 ? -10.923 8.502 14.113 1.00 92.25 85 ILE A O 1
ATOM 673 N N . TYR A 1 86 ? -12.955 8.211 15.030 1.00 90.94 86 TYR A N 1
ATOM 674 C CA . TYR A 1 86 ? -13.128 9.622 15.399 1.00 90.94 86 TYR A CA 1
ATOM 675 C C . TYR A 1 86 ? -12.020 10.110 16.336 1.00 90.94 86 TYR A C 1
ATOM 677 O O . TYR A 1 86 ? -11.400 11.135 16.069 1.00 90.94 86 TYR A O 1
ATOM 685 N N . ARG A 1 87 ? -11.698 9.340 17.385 1.00 86.06 87 ARG A N 1
ATOM 686 C CA . ARG A 1 87 ? -10.595 9.669 18.307 1.00 86.06 87 ARG A CA 1
ATOM 687 C C . ARG A 1 87 ? -9.247 9.757 17.598 1.00 86.06 87 ARG A C 1
ATOM 689 O O . ARG A 1 87 ? -8.422 10.594 17.955 1.00 86.06 87 ARG A O 1
ATOM 696 N N . HIS A 1 88 ? -8.993 8.879 16.629 1.00 89.81 88 HIS A N 1
ATOM 697 C CA . HIS A 1 88 ? -7.768 8.934 15.840 1.00 89.81 88 HIS A CA 1
ATOM 698 C C . HIS A 1 88 ? -7.690 10.220 15.002 1.00 89.81 88 HIS A C 1
ATOM 700 O O . HIS A 1 88 ? -6.648 10.875 15.005 1.00 89.81 88 HIS A O 1
ATOM 706 N N . GLU A 1 89 ? -8.781 10.608 14.335 1.00 89.06 89 GLU A N 1
ATOM 707 C CA . GLU A 1 89 ? -8.813 11.835 13.532 1.00 89.06 89 GLU A CA 1
ATOM 708 C C . GLU A 1 89 ? -8.690 13.091 14.409 1.00 89.06 89 GLU A C 1
ATOM 710 O O . GLU A 1 89 ? -7.922 13.988 14.071 1.00 89.06 89 GLU A O 1
ATOM 715 N N . GLU A 1 90 ? -9.332 13.121 15.583 1.00 84.31 90 GLU A N 1
ATOM 716 C CA . GLU A 1 90 ? -9.149 14.189 16.578 1.00 84.31 90 GLU A CA 1
ATOM 717 C C . GLU A 1 90 ? -7.682 14.306 17.029 1.00 84.31 90 GLU A C 1
ATOM 719 O O . GLU A 1 90 ? -7.129 15.406 17.069 1.00 84.31 90 GLU A O 1
ATOM 724 N N . LEU A 1 91 ? -7.021 13.179 17.334 1.00 80.25 91 LEU A N 1
ATOM 725 C CA . LEU A 1 91 ? -5.603 13.156 17.721 1.00 80.25 91 LEU A CA 1
ATOM 726 C C . LEU A 1 91 ? -4.690 13.655 16.596 1.00 80.25 91 LEU A C 1
ATOM 728 O O . LEU A 1 91 ? -3.750 14.411 16.851 1.00 80.25 91 LEU A O 1
ATOM 732 N N . LYS A 1 92 ? -4.959 13.238 15.357 1.00 83.56 92 LYS A N 1
ATOM 733 C CA . LYS A 1 92 ? -4.220 13.682 14.173 1.00 83.56 92 LYS A CA 1
ATOM 734 C C . LYS A 1 92 ? -4.399 15.183 13.947 1.00 83.56 92 LYS A C 1
ATOM 736 O O . LYS A 1 92 ? -3.407 15.888 13.780 1.00 83.56 92 LYS A O 1
ATOM 741 N N . GLN A 1 93 ? -5.631 15.684 14.010 1.00 82.12 93 GLN A N 1
ATOM 742 C CA . GLN A 1 93 ? -5.922 17.106 13.850 1.00 82.12 93 GLN A CA 1
ATOM 743 C C . GLN A 1 93 ? -5.264 17.939 14.961 1.00 82.12 93 GLN A C 1
ATOM 745 O O . GLN A 1 93 ? -4.671 18.983 14.682 1.00 82.12 93 GLN A O 1
ATOM 750 N N . ALA A 1 94 ? -5.302 17.474 16.214 1.00 74.31 94 ALA A N 1
ATOM 751 C CA . ALA A 1 94 ? -4.642 18.139 17.339 1.00 74.31 94 ALA A CA 1
ATOM 752 C C . ALA A 1 94 ? -3.118 18.244 17.147 1.00 74.31 94 ALA A C 1
ATOM 754 O O . ALA A 1 94 ? -2.533 19.283 17.467 1.00 74.31 94 ALA A O 1
ATOM 755 N N . TYR A 1 95 ? -2.497 17.200 16.584 1.00 73.69 95 TYR A N 1
ATOM 756 C CA . TYR A 1 95 ? -1.079 17.184 16.223 1.00 73.69 95 TYR A CA 1
ATOM 757 C C . TYR A 1 95 ? -0.753 18.136 15.060 1.00 73.69 95 TYR A C 1
ATOM 759 O O . TYR A 1 95 ? 0.195 18.910 15.154 1.00 73.69 95 TYR A O 1
ATOM 767 N N . GLU A 1 96 ? -1.545 18.123 13.984 1.00 74.31 96 GLU A N 1
ATOM 768 C CA . GLU A 1 96 ? -1.345 18.983 12.804 1.00 74.31 96 GLU A CA 1
ATOM 769 C C . GLU A 1 96 ? -1.530 20.475 13.123 1.00 74.31 96 GLU A C 1
ATOM 771 O O . GLU A 1 96 ? -0.792 21.321 12.621 1.00 74.31 96 GLU A O 1
ATOM 776 N N . THR A 1 97 ? -2.483 20.799 13.999 1.00 69.31 97 THR A N 1
ATOM 777 C CA . THR A 1 97 ? -2.775 22.174 14.438 1.00 69.31 97 THR A CA 1
ATOM 778 C C . THR A 1 97 ? -1.806 22.711 15.489 1.00 69.31 97 THR A C 1
ATOM 780 O O . THR A 1 97 ? -1.922 23.875 15.871 1.00 69.31 97 THR A O 1
ATOM 783 N N . ASN A 1 98 ? -0.847 21.903 15.964 1.00 62.62 98 ASN A N 1
ATOM 784 C CA . ASN A 1 98 ? 0.089 22.278 17.031 1.00 62.62 98 ASN A CA 1
ATOM 785 C C . ASN A 1 98 ? -0.627 22.854 18.274 1.00 62.62 98 ASN A C 1
ATOM 787 O O . ASN A 1 98 ? -0.108 23.724 18.978 1.00 62.62 98 ASN A O 1
ATOM 791 N N . SER A 1 99 ? -1.853 22.385 18.535 1.00 53.91 99 SER A N 1
ATOM 792 C CA . SER A 1 99 ? -2.625 22.813 19.696 1.00 53.91 99 SER A CA 1
ATOM 793 C C . SER A 1 99 ? -1.898 22.354 20.966 1.00 53.91 99 SER A C 1
ATOM 795 O O . SER A 1 99 ? -1.609 21.171 21.159 1.00 53.91 99 SER A O 1
ATOM 797 N N . SER A 1 100 ? -1.499 23.319 21.797 1.00 54.75 100 SER A N 1
ATOM 798 C CA . SER A 1 100 ? -0.650 23.088 22.968 1.00 54.75 100 SER A CA 1
ATOM 799 C C . SER A 1 100 ? -1.244 22.026 23.908 1.00 54.75 100 SER A C 1
ATOM 801 O O . SER A 1 100 ? -2.462 21.883 23.994 1.00 54.75 100 SER A O 1
ATOM 803 N N . ILE A 1 101 ? -0.368 21.350 24.662 1.00 51.78 101 ILE A N 1
ATOM 804 C CA . ILE A 1 101 ? -0.538 20.405 25.794 1.00 51.78 101 ILE A CA 1
ATOM 805 C C . ILE A 1 101 ? -1.911 20.321 26.474 1.00 51.78 101 ILE A C 1
ATOM 807 O O . ILE A 1 101 ? -2.307 19.246 26.915 1.00 51.78 101 ILE A O 1
ATOM 811 N N . ARG A 1 102 ? -2.647 21.424 26.599 1.00 49.97 102 ARG A N 1
ATOM 812 C CA . ARG A 1 102 ? -3.942 21.499 27.279 1.00 49.97 102 ARG A CA 1
ATOM 813 C C . ARG A 1 102 ? -4.975 20.519 26.708 1.00 49.97 102 ARG A C 1
ATOM 815 O O . ARG A 1 102 ? -5.703 19.906 27.483 1.00 49.97 102 ARG A O 1
ATOM 822 N N . THR A 1 103 ? -5.001 20.308 25.390 1.00 53.88 103 THR A N 1
ATOM 823 C CA . THR A 1 103 ? -5.905 19.322 24.766 1.00 53.88 103 THR A CA 1
ATOM 824 C C . THR A 1 103 ? -5.500 17.891 25.130 1.00 53.88 103 THR A C 1
ATOM 826 O O . THR A 1 103 ? -6.352 17.069 25.458 1.00 53.88 103 THR A O 1
ATOM 829 N N . ILE A 1 104 ? -4.193 17.609 25.169 1.00 53.03 104 ILE A N 1
ATOM 830 C CA . ILE A 1 104 ? -3.638 16.302 25.550 1.00 53.03 104 ILE A CA 1
ATOM 831 C C . ILE A 1 104 ? -3.876 16.017 27.030 1.00 53.03 104 ILE A C 1
ATOM 833 O O . ILE A 1 104 ? -4.279 14.914 27.368 1.00 53.03 104 ILE A O 1
ATOM 837 N N . SER A 1 105 ? -3.661 16.995 27.914 1.00 52.25 105 SER A N 1
ATOM 838 C CA . SER A 1 105 ? -3.869 16.844 29.358 1.00 52.25 105 SER A CA 1
ATOM 839 C C . SER A 1 105 ? -5.306 16.416 29.657 1.00 52.25 105 SER A C 1
ATOM 841 O O . SER A 1 105 ? -5.517 15.490 30.432 1.00 52.25 105 SER A O 1
ATOM 843 N N . ASN A 1 106 ? -6.281 16.996 28.950 1.00 57.22 106 ASN A N 1
ATOM 844 C CA . ASN A 1 106 ? -7.695 16.637 29.072 1.00 57.22 106 ASN A CA 1
ATOM 845 C C . ASN A 1 106 ? -8.023 15.232 28.517 1.00 57.22 106 ASN A C 1
ATOM 847 O O . ASN A 1 106 ? -9.007 14.618 28.932 1.00 57.22 106 ASN A O 1
ATOM 851 N N . ILE A 1 107 ? -7.238 14.722 27.558 1.00 56.09 107 ILE A N 1
ATOM 852 C CA . ILE A 1 107 ? -7.367 13.358 27.009 1.00 56.09 107 ILE A CA 1
ATOM 853 C C . ILE A 1 107 ? -6.662 12.340 27.924 1.00 56.09 107 ILE A C 1
ATOM 855 O O . ILE A 1 107 ? -7.187 11.254 28.155 1.00 56.09 107 ILE A O 1
ATOM 859 N N . ILE A 1 108 ? -5.501 12.702 28.476 1.00 53.66 108 ILE A N 1
ATOM 860 C CA . ILE A 1 108 ? -4.693 11.889 29.394 1.00 53.66 108 ILE A CA 1
ATOM 861 C C . ILE A 1 108 ? -5.409 11.699 30.731 1.00 53.66 108 ILE A C 1
ATOM 863 O O . ILE A 1 108 ? -5.424 10.587 31.247 1.00 53.66 108 ILE A O 1
ATOM 867 N N . GLU A 1 109 ? -6.055 12.738 31.265 1.00 52.94 109 GLU A N 1
ATOM 868 C CA . GLU A 1 109 ? -6.831 12.658 32.512 1.00 52.94 109 GLU A CA 1
ATOM 869 C C . GLU A 1 109 ? -7.993 11.649 32.414 1.00 52.94 109 GLU A C 1
ATOM 871 O O . GLU A 1 109 ? -8.403 11.053 33.406 1.00 52.94 109 GLU A O 1
ATOM 876 N N . LYS A 1 110 ? -8.469 11.363 31.195 1.00 54.03 110 LYS A N 1
ATOM 877 C CA . LYS A 1 110 ? -9.499 10.348 30.922 1.00 54.03 110 LYS A CA 1
ATOM 878 C C . LYS A 1 110 ? -8.943 8.924 30.757 1.00 54.03 110 LYS A C 1
ATOM 880 O O . LYS A 1 110 ? -9.719 8.004 30.497 1.00 54.03 110 LYS A O 1
ATOM 885 N N . LEU A 1 111 ? -7.629 8.714 30.890 1.00 44.75 111 LEU A N 1
ATOM 886 C CA . LEU A 1 111 ? -6.962 7.419 30.722 1.00 44.75 111 LEU A CA 1
ATOM 887 C C . LEU A 1 111 ? -6.281 6.971 32.035 1.00 44.75 111 LEU A C 1
ATOM 889 O O . LEU A 1 111 ? -5.108 7.268 32.250 1.00 44.75 111 LEU A O 1
ATOM 893 N N . PRO A 1 112 ? -6.953 6.175 32.891 1.00 44.81 112 PRO A N 1
ATOM 894 C CA . PRO A 1 112 ? -6.410 5.739 34.188 1.00 44.81 112 PRO A CA 1
ATOM 895 C C . PRO A 1 112 ? -5.220 4.758 34.102 1.00 44.81 112 PRO A C 1
ATOM 897 O O . PRO A 1 112 ? -4.650 4.379 35.117 1.00 44.81 112 PRO A O 1
ATOM 900 N N . GLN A 1 113 ? -4.803 4.343 32.902 1.00 44.47 113 GLN A N 1
ATOM 901 C CA . GLN A 1 113 ? -3.812 3.275 32.697 1.00 44.47 113 GLN A CA 1
ATOM 902 C C . GLN A 1 113 ? -2.345 3.764 32.691 1.00 44.47 113 GLN A C 1
ATOM 904 O O . GLN A 1 113 ? -1.433 2.965 32.460 1.00 44.47 113 GLN A O 1
ATOM 909 N N . LEU A 1 114 ? -2.093 5.074 32.818 1.00 44.47 114 LEU A N 1
ATOM 910 C CA . LEU A 1 114 ? -0.853 5.670 32.301 1.00 44.47 114 LEU A CA 1
ATOM 911 C C . LEU A 1 114 ? 0.307 5.827 33.302 1.00 44.47 114 LEU A C 1
ATOM 913 O O . LEU A 1 114 ? 1.416 6.167 32.889 1.00 44.47 114 LEU A O 1
ATOM 917 N N . GLU A 1 115 ? 0.098 5.538 34.587 1.00 44.19 115 GLU A N 1
ATOM 918 C CA . GLU A 1 115 ? 1.083 5.779 35.659 1.00 44.19 115 GLU A CA 1
ATOM 919 C C . GLU A 1 115 ? 2.397 4.984 35.483 1.00 44.19 115 GLU A C 1
ATOM 921 O O . GLU A 1 115 ? 3.474 5.415 35.892 1.00 44.19 115 GLU A O 1
ATOM 926 N N . ASN A 1 116 ? 2.339 3.848 34.781 1.00 45.47 116 ASN A N 1
ATOM 927 C CA . ASN A 1 116 ? 3.509 3.013 34.491 1.00 45.47 116 ASN A CA 1
ATOM 928 C C . ASN A 1 116 ? 4.323 3.478 33.269 1.00 45.47 116 ASN A C 1
ATOM 930 O O . ASN A 1 116 ? 5.465 3.051 33.090 1.00 45.47 116 ASN A O 1
ATOM 934 N N . TYR A 1 117 ? 3.765 4.352 32.429 1.00 44.84 117 TYR A N 1
ATOM 935 C CA . TYR A 1 117 ? 4.363 4.742 31.148 1.00 44.84 117 TYR A CA 1
ATOM 936 C C . TYR A 1 117 ? 5.102 6.083 31.224 1.00 44.84 117 TYR A C 1
ATOM 938 O O . TYR A 1 117 ? 6.089 6.273 30.513 1.00 44.84 117 TYR A O 1
ATOM 946 N N . THR A 1 118 ? 4.721 6.960 32.160 1.00 47.31 118 THR A N 1
ATOM 947 C CA . THR A 1 118 ? 5.434 8.205 32.502 1.00 47.31 118 THR A CA 1
ATOM 948 C C . THR A 1 118 ? 6.853 7.973 33.032 1.00 47.31 118 THR A C 1
ATOM 950 O O . THR A 1 118 ? 7.670 8.882 32.958 1.00 47.31 118 THR A O 1
ATOM 953 N N . ARG A 1 119 ? 7.205 6.761 33.497 1.00 44.78 119 ARG A N 1
ATOM 954 C CA . ARG A 1 119 ? 8.571 6.435 33.966 1.00 44.78 119 ARG A CA 1
ATOM 955 C C . ARG A 1 119 ? 9.638 6.390 32.866 1.00 44.78 119 ARG A C 1
ATOM 957 O O . ARG A 1 119 ? 10.814 6.490 33.192 1.00 44.78 119 ARG A O 1
ATOM 964 N N . ARG A 1 120 ? 9.265 6.228 31.587 1.00 44.12 120 ARG A N 1
ATOM 965 C CA . ARG A 1 120 ? 10.221 6.286 30.457 1.00 44.12 120 ARG A CA 1
ATOM 966 C C . ARG A 1 120 ? 10.440 7.700 29.916 1.00 44.12 120 ARG A C 1
ATOM 968 O O . ARG A 1 120 ? 11.315 7.886 29.077 1.00 44.12 120 ARG A O 1
ATOM 975 N N . PHE A 1 121 ? 9.648 8.669 30.366 1.00 47.25 121 PHE A N 1
ATOM 976 C CA . PHE A 1 121 ? 9.807 10.066 29.993 1.00 47.25 121 PHE A CA 1
ATOM 977 C C . PHE A 1 121 ? 10.765 10.716 30.980 1.00 47.25 121 PHE A C 1
ATOM 979 O O . PHE A 1 121 ? 10.450 10.880 32.159 1.00 47.25 121 PHE A O 1
ATOM 986 N N . ASP A 1 122 ? 11.957 11.055 30.500 1.00 42.75 122 ASP A N 1
ATOM 987 C CA . ASP A 1 122 ? 12.898 11.831 31.287 1.00 42.75 122 ASP A CA 1
ATOM 988 C C . ASP A 1 122 ? 12.312 13.231 31.501 1.00 42.75 122 ASP A C 1
ATOM 990 O O . ASP A 1 122 ? 12.138 14.017 30.565 1.00 42.75 122 ASP A O 1
ATOM 994 N N . LYS A 1 123 ? 11.984 13.531 32.757 1.00 49.00 123 LYS A N 1
ATOM 995 C CA . LYS A 1 123 ? 11.433 14.819 33.189 1.00 49.00 123 LYS A CA 1
ATOM 996 C C . LYS A 1 123 ? 12.412 15.979 32.945 1.00 49.00 123 LYS A C 1
ATOM 998 O O . LYS A 1 123 ? 11.991 17.128 33.024 1.00 49.00 123 LYS A O 1
ATOM 1003 N N . SER A 1 124 ? 13.689 15.683 32.668 1.00 42.97 124 SER A N 1
ATOM 1004 C CA . SER A 1 124 ? 14.743 16.659 32.367 1.00 42.97 124 SER A CA 1
ATOM 1005 C C . SER A 1 124 ? 14.839 17.056 30.887 1.00 42.97 124 SER A C 1
ATOM 1007 O O . SER A 1 124 ? 15.454 18.078 30.578 1.00 42.97 124 SER A O 1
ATOM 1009 N N . LEU A 1 125 ? 14.211 16.310 29.963 1.00 45.22 125 LEU A N 1
ATOM 1010 C CA . LEU A 1 125 ? 14.151 16.703 28.553 1.00 45.22 125 LEU A CA 1
ATOM 1011 C C . LEU A 1 125 ? 13.121 17.824 28.350 1.00 45.22 125 LEU A C 1
ATOM 1013 O O . LEU A 1 125 ? 12.015 17.771 28.888 1.00 45.22 125 LEU A O 1
ATOM 1017 N N . SER A 1 126 ? 13.495 18.825 27.543 1.00 44.16 126 SER A N 1
ATOM 1018 C CA . SER A 1 126 ? 12.662 19.971 27.151 1.00 44.16 126 SER A CA 1
ATOM 1019 C C . SER A 1 126 ? 11.191 19.588 26.944 1.00 44.16 126 SER A C 1
ATOM 1021 O O . SER A 1 126 ? 10.884 18.652 26.201 1.00 44.16 126 SER A O 1
ATOM 1023 N N . TYR A 1 127 ? 10.296 20.344 27.584 1.00 48.69 127 TYR A N 1
ATOM 1024 C CA . TYR A 1 127 ? 8.835 20.195 27.566 1.00 48.69 127 TYR A CA 1
ATOM 1025 C C . TYR A 1 127 ? 8.292 19.902 26.146 1.00 48.69 127 TYR A C 1
ATOM 1027 O O . TYR A 1 127 ? 7.611 18.900 25.929 1.00 48.69 127 TYR A O 1
ATOM 1035 N N . ASN A 1 128 ? 8.794 20.627 25.140 1.00 51.00 128 ASN A N 1
ATOM 1036 C CA . ASN A 1 128 ? 8.403 20.485 23.731 1.00 51.00 128 ASN A CA 1
ATOM 1037 C C . ASN A 1 128 ? 8.835 19.153 23.072 1.00 51.00 128 ASN A C 1
ATOM 1039 O O . ASN A 1 128 ? 8.180 18.670 22.146 1.00 51.00 128 ASN A O 1
ATOM 1043 N N . ALA A 1 129 ? 9.953 18.551 23.496 1.00 51.88 129 ALA A N 1
ATOM 1044 C CA . ALA A 1 129 ? 10.446 17.292 22.924 1.00 51.88 129 ALA A CA 1
ATOM 1045 C C . ALA A 1 129 ? 9.655 16.090 23.462 1.00 51.88 129 ALA A C 1
ATOM 1047 O O . ALA A 1 129 ? 9.272 15.203 22.696 1.00 51.88 129 ALA A O 1
ATOM 1048 N N . ASN A 1 130 ? 9.350 16.103 24.762 1.00 60.22 130 ASN A N 1
ATOM 1049 C CA . ASN A 1 130 ? 8.548 15.071 25.415 1.00 60.22 130 ASN A CA 1
ATOM 1050 C C . ASN A 1 130 ? 7.103 15.037 24.887 1.00 60.22 130 ASN A C 1
ATOM 1052 O O . ASN A 1 130 ? 6.548 13.957 24.687 1.00 60.22 130 ASN A O 1
ATOM 1056 N N . GLU A 1 131 ? 6.519 16.194 24.565 1.00 61.25 131 GLU A N 1
ATOM 1057 C CA . GLU A 1 131 ? 5.187 16.291 23.951 1.00 61.25 131 GLU A CA 1
ATOM 1058 C C . GLU A 1 131 ? 5.117 15.648 22.573 1.00 61.25 131 GLU A C 1
ATOM 1060 O O . GLU A 1 131 ? 4.220 14.851 22.298 1.00 61.25 131 GLU A O 1
ATOM 1065 N N . LYS A 1 132 ? 6.081 15.954 21.700 1.00 63.44 132 LYS A N 1
ATOM 1066 C CA . LYS A 1 132 ? 6.108 15.400 20.344 1.00 63.44 132 LYS A CA 1
ATOM 1067 C C . LYS A 1 132 ? 6.271 13.879 20.360 1.00 63.44 132 LYS A C 1
ATOM 1069 O O . LYS A 1 132 ? 5.655 13.186 19.548 1.00 63.44 132 LYS A O 1
ATOM 1074 N N . ILE A 1 133 ? 7.072 13.367 21.297 1.00 68.31 133 ILE A N 1
ATOM 1075 C CA . ILE A 1 133 ? 7.259 11.928 21.522 1.00 68.31 133 ILE A CA 1
ATOM 1076 C C . ILE A 1 133 ? 5.958 11.292 22.028 1.00 68.31 133 ILE A C 1
ATOM 1078 O O . ILE A 1 133 ? 5.544 10.253 21.510 1.00 68.31 133 ILE A O 1
ATOM 1082 N N . ALA A 1 134 ? 5.280 11.926 22.989 1.00 70.19 134 ALA A N 1
ATOM 1083 C CA . ALA A 1 134 ? 3.995 11.455 23.497 1.00 70.19 134 ALA A CA 1
ATOM 1084 C C . ALA A 1 134 ? 2.925 11.426 22.391 1.00 70.19 134 ALA A C 1
ATOM 1086 O O . ALA A 1 134 ? 2.262 10.405 22.211 1.00 70.19 134 ALA A O 1
ATOM 1087 N N . TYR A 1 135 ? 2.809 12.487 21.586 1.00 71.38 135 TYR A N 1
ATOM 1088 C CA . TYR A 1 135 ? 1.907 12.532 20.432 1.00 71.38 135 TYR A CA 1
ATOM 1089 C C . TYR A 1 135 ? 2.186 11.414 19.427 1.00 71.38 135 TYR A C 1
ATOM 1091 O O . TYR A 1 135 ? 1.258 10.712 19.026 1.00 71.38 135 TYR A O 1
ATOM 1099 N N . HIS A 1 136 ? 3.454 11.205 19.055 1.00 73.06 136 HIS A N 1
ATOM 1100 C CA . HIS A 1 136 ? 3.836 10.104 18.168 1.00 73.06 136 HIS A CA 1
ATOM 1101 C C . HIS A 1 136 ? 3.366 8.759 18.717 1.00 73.06 136 HIS A C 1
ATOM 1103 O O . HIS A 1 136 ? 2.791 7.957 17.982 1.00 73.06 136 HIS A O 1
ATOM 1109 N N . TYR A 1 137 ? 3.560 8.527 20.014 1.00 78.19 137 TYR A N 1
ATOM 1110 C CA . TYR A 1 137 ? 3.124 7.298 20.659 1.00 78.19 137 TYR A CA 1
ATOM 1111 C C . TYR A 1 137 ? 1.597 7.128 20.624 1.00 78.19 137 TYR A C 1
ATOM 1113 O O . TYR A 1 137 ? 1.113 6.066 20.230 1.00 78.19 137 TYR A O 1
ATOM 1121 N N . TYR A 1 138 ? 0.818 8.154 20.979 1.00 76.19 138 TYR A N 1
ATOM 1122 C CA . TYR A 1 138 ? -0.650 8.071 20.969 1.00 76.19 138 TYR A CA 1
ATOM 1123 C C . TYR A 1 138 ? -1.225 7.889 19.565 1.00 76.19 138 TYR A C 1
ATOM 1125 O O . TYR A 1 138 ? -2.145 7.090 19.369 1.00 76.19 138 TYR A O 1
ATOM 1133 N N . ILE A 1 139 ? -0.662 8.574 18.569 1.00 82.19 139 ILE A N 1
ATOM 1134 C CA . ILE A 1 139 ? -1.033 8.381 17.166 1.00 82.19 139 ILE A CA 1
ATOM 1135 C C . ILE A 1 139 ? -0.718 6.940 16.745 1.00 82.19 139 ILE A C 1
ATOM 1137 O O . ILE A 1 139 ? -1.578 6.262 16.191 1.00 82.19 139 ILE A O 1
ATOM 1141 N N . GLN A 1 140 ? 0.456 6.410 17.095 1.00 85.38 140 GLN A N 1
ATOM 1142 C CA . GLN A 1 140 ? 0.800 5.015 16.807 1.00 85.38 140 GLN A CA 1
ATOM 1143 C C . GLN A 1 140 ? -0.162 4.016 17.463 1.00 85.38 140 GLN A C 1
ATOM 1145 O O . GLN A 1 140 ? -0.573 3.055 16.811 1.00 85.38 140 GLN A O 1
ATOM 1150 N N . GLN A 1 141 ? -0.539 4.216 18.732 1.00 84.12 141 GLN A N 1
ATOM 1151 C CA . GLN A 1 141 ? -1.478 3.315 19.411 1.00 84.12 141 GLN A CA 1
ATOM 1152 C C . GLN A 1 141 ? -2.899 3.427 18.852 1.00 84.12 141 GLN A C 1
ATOM 1154 O O . GLN A 1 141 ? -3.552 2.404 18.660 1.00 84.12 141 GLN A O 1
ATOM 1159 N N . SER A 1 142 ? -3.375 4.640 18.558 1.00 88.06 142 SER A N 1
ATOM 1160 C CA . SER A 1 142 ? -4.706 4.838 17.969 1.00 88.06 142 SER A CA 1
ATOM 1161 C C . SER A 1 142 ? -4.809 4.181 16.591 1.00 88.06 142 SER A C 1
ATOM 1163 O O . SER A 1 142 ? -5.724 3.389 16.378 1.00 88.06 142 SER A O 1
ATOM 1165 N N . ILE A 1 143 ? -3.818 4.383 15.711 1.00 91.00 143 ILE A N 1
ATOM 1166 C CA . ILE A 1 143 ? -3.740 3.693 14.412 1.00 91.00 143 ILE A CA 1
ATOM 1167 C C . ILE A 1 143 ? -3.720 2.179 14.616 1.00 91.00 143 ILE A C 1
ATOM 1169 O O . ILE A 1 143 ? -4.473 1.458 13.967 1.00 91.00 143 ILE A O 1
ATOM 1173 N N . ARG A 1 144 ? -2.889 1.673 15.535 1.00 90.62 144 ARG A N 1
ATOM 1174 C CA . ARG A 1 144 ? -2.799 0.234 15.815 1.00 90.62 144 ARG A CA 1
ATOM 1175 C C . ARG A 1 144 ? -4.145 -0.351 16.244 1.00 90.62 144 ARG A C 1
ATOM 1177 O O . ARG A 1 144 ? -4.494 -1.433 15.780 1.00 90.62 144 ARG A O 1
ATOM 1184 N N . ASN A 1 145 ? -4.886 0.342 17.104 1.00 89.62 145 ASN A N 1
ATOM 1185 C CA . ASN A 1 145 ? -6.196 -0.105 17.576 1.00 89.62 145 ASN A CA 1
ATOM 1186 C C . ASN A 1 145 ? -7.229 -0.123 16.444 1.00 89.62 145 ASN A C 1
ATOM 1188 O O . ASN A 1 145 ? -7.861 -1.159 16.228 1.00 89.62 145 ASN A O 1
ATOM 1192 N N . VAL A 1 146 ? -7.303 0.961 15.665 1.00 91.12 146 VAL A N 1
ATOM 1193 C CA . VAL A 1 146 ? -8.197 1.077 14.503 1.00 91.12 146 VAL A CA 1
ATOM 1194 C C . VAL A 1 146 ? -7.900 -0.015 13.472 1.00 91.12 146 VAL A C 1
ATOM 1196 O O . VAL A 1 146 ? -8.799 -0.760 13.082 1.00 91.12 146 VAL A O 1
ATOM 1199 N N . LEU A 1 147 ? -6.631 -0.172 13.075 1.00 91.25 147 LEU A N 1
ATOM 1200 C CA . LEU A 1 147 ? -6.207 -1.210 12.133 1.00 91.25 147 LEU A CA 1
ATOM 1201 C C . LEU A 1 147 ? -6.541 -2.604 12.655 1.00 91.25 147 LEU A C 1
ATOM 1203 O O . LEU A 1 147 ? -7.058 -3.430 11.909 1.00 91.25 147 LEU A O 1
ATOM 1207 N N . ARG A 1 148 ? -6.277 -2.868 13.940 1.00 89.88 148 ARG A N 1
ATOM 1208 C CA . ARG A 1 148 ? -6.585 -4.158 14.558 1.00 89.88 148 ARG A CA 1
ATOM 1209 C C . ARG A 1 148 ? -8.071 -4.480 14.423 1.00 89.88 148 ARG A C 1
ATOM 1211 O O . ARG A 1 148 ? -8.381 -5.565 13.954 1.00 89.88 148 ARG A O 1
ATOM 1218 N N . ARG A 1 149 ? -8.976 -3.560 14.767 1.00 88.69 149 ARG A N 1
ATOM 1219 C CA . ARG A 1 149 ? -10.426 -3.814 14.675 1.00 88.69 149 ARG A CA 1
ATOM 1220 C C . ARG A 1 149 ? -10.905 -3.985 13.237 1.00 88.69 149 ARG A C 1
ATOM 1222 O O . ARG A 1 149 ? -11.670 -4.902 12.945 1.00 88.69 149 ARG A O 1
ATOM 1229 N N . LEU A 1 150 ? -10.443 -3.134 12.325 1.00 87.19 150 LEU A N 1
ATOM 1230 C CA . LEU A 1 150 ? -10.874 -3.175 10.927 1.00 87.19 150 LEU A CA 1
ATOM 1231 C C . LEU A 1 150 ? -10.362 -4.424 10.191 1.00 87.19 150 LEU A C 1
ATOM 1233 O O . LEU A 1 150 ? -11.113 -5.018 9.413 1.00 87.19 150 LEU A O 1
ATOM 1237 N N . LEU A 1 151 ? -9.125 -4.851 10.468 1.00 86.94 151 LEU A N 1
ATOM 1238 C CA . LEU A 1 151 ? -8.529 -6.047 9.867 1.00 86.94 151 LEU A CA 1
ATOM 1239 C C . LEU A 1 151 ? -9.027 -7.343 10.524 1.00 86.94 151 LEU A C 1
ATOM 1241 O O . LEU A 1 151 ? -9.304 -8.301 9.811 1.00 86.94 151 LEU A O 1
ATOM 1245 N N . GLN A 1 152 ? -9.214 -7.383 11.851 1.00 82.81 152 GLN A N 1
ATOM 1246 C CA . GLN A 1 152 ? -9.723 -8.579 12.545 1.00 82.81 152 GLN A CA 1
ATOM 1247 C C . GLN A 1 152 ? -11.113 -8.999 12.064 1.00 82.81 152 GLN A C 1
ATOM 1249 O O . GLN A 1 152 ? -11.400 -10.189 11.978 1.00 82.81 152 GLN A O 1
ATOM 1254 N N . HIS A 1 153 ? -11.970 -8.034 11.733 1.00 77.12 153 HIS A N 1
ATOM 1255 C CA . HIS A 1 153 ? -13.322 -8.306 11.248 1.00 77.12 153 HIS A CA 1
ATOM 1256 C C . HIS A 1 153 ? -13.424 -8.390 9.716 1.00 77.12 153 HIS A C 1
ATOM 1258 O O . HIS A 1 153 ? -14.534 -8.431 9.192 1.00 77.12 153 HIS A O 1
ATOM 1264 N N . ASN A 1 154 ? -12.295 -8.387 8.996 1.00 80.25 154 ASN A N 1
ATOM 1265 C CA . ASN A 1 154 ? -12.226 -8.375 7.531 1.00 80.25 154 ASN A CA 1
ATOM 1266 C C . ASN A 1 154 ? -13.130 -7.310 6.869 1.00 80.25 154 ASN A C 1
ATOM 1268 O O . ASN A 1 154 ? -13.714 -7.520 5.808 1.00 80.25 154 ASN A O 1
ATOM 1272 N N . ARG A 1 155 ? -13.284 -6.146 7.514 1.00 83.44 155 ARG A N 1
ATOM 1273 C CA . ARG A 1 155 ? -14.191 -5.074 7.058 1.00 83.44 155 ARG A CA 1
ATOM 1274 C C . ARG A 1 155 ? -13.567 -4.179 5.994 1.00 83.44 155 ARG A C 1
ATOM 1276 O O . ARG A 1 155 ? -14.264 -3.366 5.393 1.00 83.44 155 ARG A O 1
ATOM 1283 N N . PHE A 1 156 ? -12.265 -4.327 5.765 1.00 84.19 156 PHE A N 1
ATOM 1284 C CA . PHE A 1 156 ? -11.502 -3.531 4.812 1.00 84.19 156 PHE A CA 1
ATOM 1285 C C . PHE A 1 156 ? -12.097 -3.578 3.399 1.00 84.19 156 PHE A C 1
ATOM 1287 O O . PHE A 1 156 ? -12.346 -2.529 2.807 1.00 84.19 156 PHE A O 1
ATOM 1294 N N . ASP A 1 157 ? -12.389 -4.775 2.886 1.00 87.06 157 ASP A N 1
ATOM 1295 C CA . ASP A 1 157 ? -12.909 -4.937 1.525 1.00 87.06 157 ASP A CA 1
ATOM 1296 C C . ASP A 1 157 ? -14.293 -4.302 1.365 1.00 87.06 157 ASP A C 1
ATOM 1298 O O . ASP A 1 157 ? -14.571 -3.649 0.359 1.00 87.06 157 ASP A O 1
ATOM 1302 N N . ALA A 1 158 ? -15.140 -4.422 2.391 1.00 89.00 158 ALA A N 1
ATOM 1303 C CA . ALA A 1 158 ? -16.463 -3.809 2.409 1.00 89.00 158 ALA A CA 1
ATOM 1304 C C . ALA A 1 158 ? -16.374 -2.273 2.413 1.00 89.00 158 ALA A C 1
ATOM 1306 O O . ALA A 1 158 ? -17.057 -1.611 1.631 1.00 89.00 158 ALA A O 1
ATOM 1307 N N . VAL A 1 159 ? -15.482 -1.705 3.232 1.00 90.00 159 VAL A N 1
ATOM 1308 C CA . VAL A 1 159 ? -15.212 -0.258 3.266 1.00 90.00 159 VAL A CA 1
ATOM 1309 C C . VAL A 1 159 ? -14.704 0.233 1.909 1.00 90.00 159 VAL A C 1
ATOM 1311 O O . VAL A 1 159 ? -15.233 1.202 1.363 1.00 90.00 159 VAL A O 1
ATOM 1314 N N . LYS A 1 160 ? -13.729 -0.469 1.322 1.00 90.75 160 LYS A N 1
ATOM 1315 C CA . LYS A 1 160 ? -13.157 -0.135 0.012 1.00 90.75 160 LYS A CA 1
ATOM 1316 C C . LYS A 1 160 ? -14.204 -0.206 -1.101 1.00 90.75 160 LYS A C 1
ATOM 1318 O O . LYS A 1 160 ? -14.242 0.670 -1.964 1.00 90.75 160 LYS A O 1
ATOM 1323 N N . HIS A 1 161 ? -15.077 -1.211 -1.069 1.00 90.94 161 HIS A N 1
ATOM 1324 C CA . HIS A 1 161 ? -16.166 -1.368 -2.030 1.00 90.94 161 HIS A CA 1
ATOM 1325 C C . HIS A 1 161 ? -17.193 -0.230 -1.936 1.00 90.94 161 HIS A C 1
ATOM 1327 O O . HIS A 1 161 ? -17.559 0.339 -2.963 1.00 90.94 161 HIS A O 1
ATOM 1333 N N . ILE A 1 162 ? -17.605 0.168 -0.726 1.00 91.50 162 ILE A N 1
ATOM 1334 C CA . ILE A 1 162 ? -18.497 1.324 -0.541 1.00 91.50 162 ILE A CA 1
ATOM 1335 C C . ILE A 1 162 ? -17.863 2.601 -1.079 1.00 91.50 162 ILE A C 1
ATOM 1337 O O . ILE A 1 162 ? -18.511 3.335 -1.825 1.00 91.50 162 ILE A O 1
ATOM 1341 N N . LEU A 1 163 ? -16.604 2.867 -0.732 1.00 91.94 163 LEU A N 1
ATOM 1342 C CA . LEU A 1 163 ? -15.918 4.076 -1.186 1.00 91.94 163 LEU A CA 1
ATOM 1343 C C . LEU A 1 163 ? -15.786 4.112 -2.708 1.00 91.94 163 LEU A C 1
ATOM 1345 O O . LEU A 1 163 ? -16.019 5.155 -3.316 1.00 91.94 163 LEU A O 1
ATOM 1349 N N . LYS A 1 164 ? -15.484 2.971 -3.336 1.00 91.94 164 LYS A N 1
ATOM 1350 C CA . LYS A 1 164 ? -15.424 2.855 -4.795 1.00 91.94 164 LYS A CA 1
ATOM 1351 C C . LYS A 1 164 ? -16.784 3.115 -5.446 1.00 91.94 164 LYS A C 1
ATOM 1353 O O . LYS A 1 164 ? -16.850 3.889 -6.391 1.00 91.94 164 LYS A O 1
ATOM 1358 N N . ASN A 1 165 ? -17.859 2.520 -4.930 1.00 92.50 165 ASN A N 1
ATOM 1359 C CA . ASN A 1 165 ? -19.200 2.671 -5.506 1.00 92.50 165 ASN A CA 1
ATOM 1360 C C . ASN A 1 165 ? -19.748 4.096 -5.382 1.00 92.50 165 ASN A C 1
ATOM 1362 O O . ASN A 1 165 ? -20.537 4.522 -6.219 1.00 92.50 165 ASN A O 1
ATOM 1366 N N . ASN A 1 166 ? -19.313 4.835 -4.362 1.00 90.31 166 ASN A N 1
ATOM 1367 C CA . ASN A 1 166 ? -19.690 6.232 -4.159 1.00 90.31 166 ASN A CA 1
ATOM 1368 C C . ASN A 1 166 ? -18.692 7.226 -4.786 1.00 90.31 166 ASN A C 1
ATOM 1370 O O . ASN A 1 166 ? -18.851 8.427 -4.607 1.00 90.31 166 ASN A O 1
ATOM 1374 N N . ASN A 1 167 ? -17.669 6.758 -5.518 1.00 90.31 167 ASN A N 1
ATOM 1375 C CA . ASN A 1 167 ? -16.588 7.587 -6.076 1.00 90.31 167 ASN A CA 1
ATOM 1376 C C . ASN A 1 167 ? -15.853 8.452 -5.027 1.00 90.31 167 ASN A C 1
ATOM 1378 O O . ASN A 1 167 ? -15.375 9.542 -5.328 1.00 90.31 167 ASN A O 1
ATOM 1382 N N . LEU A 1 168 ? -15.742 7.950 -3.795 1.00 91.50 168 LEU A N 1
ATOM 1383 C CA . LEU A 1 168 ? -15.114 8.622 -2.650 1.00 91.50 168 LEU A CA 1
ATOM 1384 C C . LEU A 1 168 ? -13.713 8.079 -2.335 1.00 91.50 168 LEU A C 1
ATOM 1386 O O . LEU A 1 168 ? -13.136 8.412 -1.302 1.00 91.50 168 LEU A O 1
ATOM 1390 N N . LEU A 1 169 ? -13.161 7.201 -3.176 1.00 87.62 169 LEU A N 1
ATOM 1391 C CA . LEU A 1 169 ? -11.844 6.630 -2.920 1.00 87.62 169 LEU A CA 1
ATOM 1392 C C . LEU A 1 169 ? -10.774 7.738 -2.997 1.00 87.62 169 LEU A C 1
ATOM 1394 O O . LEU A 1 169 ? -10.653 8.382 -4.043 1.00 87.62 169 LEU A O 1
ATOM 1398 N N . PRO A 1 170 ? -9.995 7.971 -1.925 1.00 85.38 170 PRO A N 1
ATOM 1399 C CA . PRO A 1 170 ? -8.975 9.006 -1.941 1.00 85.38 170 PRO A CA 1
ATOM 1400 C C . PRO A 1 170 ? -7.876 8.661 -2.960 1.00 85.38 170 PRO A C 1
ATOM 1402 O O . PRO A 1 170 ? -7.526 7.485 -3.115 1.00 85.38 170 PRO A O 1
ATOM 1405 N N . PRO A 1 171 ? -7.311 9.661 -3.661 1.00 84.81 171 PRO A N 1
ATOM 1406 C CA . PRO A 1 171 ? -6.174 9.427 -4.535 1.00 84.81 171 PRO A CA 1
ATOM 1407 C C . PRO A 1 171 ? -4.963 8.966 -3.703 1.00 84.81 171 PRO A C 1
ATOM 1409 O O . PRO A 1 171 ? -4.732 9.518 -2.623 1.00 84.81 171 PRO A O 1
ATOM 1412 N N . PRO A 1 172 ? -4.164 7.999 -4.196 1.00 82.25 172 PRO A N 1
ATOM 1413 C CA . PRO A 1 172 ? -2.977 7.534 -3.486 1.00 82.25 172 PRO A CA 1
ATOM 1414 C C . PRO A 1 172 ? -2.002 8.684 -3.236 1.00 82.25 172 PRO A C 1
ATOM 1416 O O . PRO A 1 172 ? -1.615 9.383 -4.181 1.00 82.25 172 PRO A O 1
ATOM 1419 N N . LYS A 1 173 ? -1.560 8.857 -1.986 1.00 84.75 173 LYS A N 1
ATOM 1420 C CA . LYS A 1 173 ? -0.523 9.849 -1.666 1.00 84.75 173 LYS A CA 1
ATOM 1421 C C . LYS A 1 173 ? 0.851 9.391 -2.162 1.00 84.75 173 LYS A C 1
ATOM 1423 O O . LYS A 1 173 ? 1.059 8.226 -2.509 1.00 84.75 173 LYS A O 1
ATOM 1428 N N . ASP A 1 174 ? 1.821 10.302 -2.159 1.00 83.19 174 ASP A N 1
ATOM 1429 C CA . ASP A 1 174 ? 3.179 10.023 -2.646 1.00 83.19 174 ASP A CA 1
ATOM 1430 C C . ASP A 1 174 ? 3.835 8.846 -1.918 1.00 83.19 174 ASP A C 1
ATOM 1432 O O . ASP A 1 174 ? 4.431 7.981 -2.555 1.00 83.19 174 ASP A O 1
ATOM 1436 N N . LEU A 1 175 ? 3.652 8.742 -0.599 1.00 82.06 175 LEU A N 1
ATOM 1437 C CA . LEU A 1 175 ? 4.182 7.626 0.186 1.00 82.06 175 LEU A CA 1
ATOM 1438 C C . LEU A 1 175 ? 3.584 6.277 -0.242 1.00 82.06 175 LEU A C 1
ATOM 1440 O O . LEU A 1 175 ? 4.319 5.304 -0.395 1.00 82.06 175 LEU A O 1
ATOM 1444 N N . MET A 1 176 ? 2.270 6.220 -0.479 1.00 88.94 176 MET A N 1
ATOM 1445 C CA . MET A 1 176 ? 1.595 5.028 -0.999 1.00 88.94 176 MET A CA 1
ATOM 1446 C C . MET A 1 176 ? 2.154 4.625 -2.365 1.00 88.94 176 MET A C 1
ATO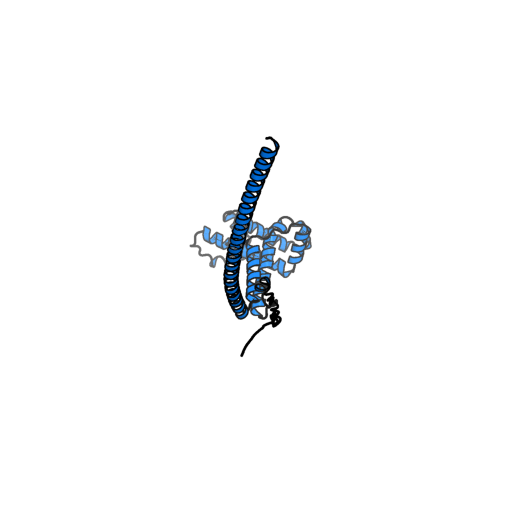M 1448 O O . MET A 1 176 ? 2.409 3.448 -2.622 1.00 88.94 176 MET A O 1
ATOM 1452 N N . ARG A 1 177 ? 2.375 5.609 -3.242 1.00 88.44 177 ARG A N 1
ATOM 1453 C CA . ARG A 1 177 ? 2.956 5.387 -4.569 1.00 88.44 177 ARG A CA 1
ATOM 1454 C C . ARG A 1 177 ? 4.366 4.812 -4.467 1.00 88.44 177 ARG A C 1
ATOM 1456 O O . ARG A 1 177 ? 4.643 3.797 -5.097 1.00 88.44 177 ARG A O 1
ATOM 1463 N N . VAL A 1 178 ? 5.222 5.415 -3.643 1.00 89.19 178 VAL A N 1
ATOM 1464 C CA . VAL A 1 178 ? 6.594 4.943 -3.409 1.00 89.19 178 VAL A CA 1
ATOM 1465 C C . VAL A 1 178 ? 6.596 3.537 -2.813 1.00 89.19 178 VAL A C 1
ATOM 1467 O O . VAL A 1 178 ? 7.394 2.708 -3.235 1.00 89.19 178 VAL A O 1
ATOM 1470 N N . LEU A 1 179 ? 5.684 3.229 -1.887 1.00 91.38 179 LEU A N 1
ATOM 1471 C CA . LEU A 1 179 ? 5.569 1.892 -1.306 1.00 91.38 179 LEU A CA 1
ATOM 1472 C C . LEU A 1 179 ? 5.185 0.840 -2.357 1.00 91.38 179 LEU A C 1
ATOM 1474 O O . LEU A 1 179 ? 5.791 -0.229 -2.392 1.00 91.38 179 LEU A O 1
ATOM 1478 N N . LYS A 1 180 ? 4.227 1.149 -3.240 1.00 91.12 180 LYS A N 1
ATOM 1479 C CA . LYS A 1 180 ? 3.853 0.267 -4.359 1.00 91.12 180 LYS A CA 1
ATOM 1480 C C . LYS A 1 180 ? 5.017 0.072 -5.331 1.00 91.12 180 LYS A C 1
ATOM 1482 O O . LYS A 1 180 ? 5.343 -1.062 -5.658 1.00 91.12 180 LYS A O 1
ATOM 1487 N N . MET A 1 181 ? 5.718 1.149 -5.690 1.00 91.06 181 MET A N 1
ATOM 1488 C CA . MET A 1 181 ? 6.923 1.074 -6.526 1.00 91.06 181 MET A CA 1
ATOM 1489 C C . MET A 1 181 ? 8.030 0.232 -5.881 1.00 91.06 181 MET A C 1
ATOM 1491 O O . MET A 1 181 ? 8.670 -0.564 -6.560 1.00 91.06 181 MET A O 1
ATOM 1495 N N . LEU A 1 182 ? 8.255 0.385 -4.573 1.00 90.94 182 LEU A N 1
ATOM 1496 C CA . LEU A 1 182 ? 9.244 -0.397 -3.836 1.00 90.94 182 LEU A CA 1
ATOM 1497 C C . LEU A 1 182 ? 8.868 -1.879 -3.815 1.00 90.94 182 LEU A C 1
ATOM 1499 O O . LEU A 1 182 ? 9.733 -2.723 -4.029 1.00 90.94 182 LEU A O 1
ATOM 1503 N N . ARG A 1 183 ? 7.588 -2.191 -3.593 1.00 92.19 183 ARG A N 1
ATOM 1504 C CA . ARG A 1 183 ? 7.062 -3.555 -3.655 1.00 92.19 183 ARG A CA 1
ATOM 1505 C C . ARG A 1 183 ? 7.276 -4.153 -5.045 1.00 92.19 183 ARG A C 1
ATOM 1507 O O . ARG A 1 183 ? 7.752 -5.278 -5.144 1.00 92.19 183 ARG A O 1
ATOM 1514 N N . ASP A 1 184 ? 6.968 -3.421 -6.110 1.00 89.00 184 ASP A N 1
ATOM 1515 C CA . ASP A 1 184 ? 7.112 -3.924 -7.481 1.00 89.00 184 ASP A CA 1
ATOM 1516 C C . ASP A 1 184 ? 8.583 -4.095 -7.879 1.00 89.00 184 ASP A C 1
ATOM 1518 O O . ASP A 1 184 ? 8.953 -5.130 -8.430 1.00 89.00 184 ASP A O 1
ATOM 1522 N N . SER A 1 185 ? 9.449 -3.157 -7.490 1.00 86.44 185 SER A N 1
ATOM 1523 C CA . SER A 1 185 ? 10.899 -3.291 -7.661 1.00 86.44 185 SER A CA 1
ATOM 1524 C C . SER A 1 185 ? 11.462 -4.468 -6.858 1.00 86.44 185 SER A C 1
ATOM 1526 O O . SER A 1 185 ? 12.293 -5.221 -7.360 1.00 86.44 185 SER A O 1
ATOM 1528 N N . ALA A 1 186 ? 10.996 -4.682 -5.624 1.00 86.88 186 ALA A N 1
ATOM 1529 C CA . ALA A 1 186 ? 11.382 -5.845 -4.834 1.00 86.88 186 ALA A CA 1
ATOM 1530 C C . ALA A 1 186 ? 10.924 -7.146 -5.509 1.00 86.88 186 ALA A C 1
ATOM 1532 O O . ALA A 1 186 ? 11.728 -8.067 -5.621 1.00 86.88 186 ALA A O 1
ATOM 1533 N N . MET A 1 187 ? 9.686 -7.202 -6.020 1.00 86.44 187 MET A N 1
ATOM 1534 C CA . MET A 1 187 ? 9.180 -8.348 -6.785 1.00 86.44 187 MET A CA 1
ATOM 1535 C C . MET A 1 187 ? 10.086 -8.659 -7.972 1.00 86.44 187 MET A C 1
ATOM 1537 O O . MET A 1 187 ? 10.495 -9.802 -8.148 1.00 86.44 187 MET A O 1
ATOM 1541 N N . GLU A 1 188 ? 10.425 -7.646 -8.765 1.00 84.19 188 GLU A N 1
ATOM 1542 C CA . GLU A 1 188 ? 11.300 -7.796 -9.922 1.00 84.19 188 GLU A CA 1
ATOM 1543 C C . GLU A 1 188 ? 12.652 -8.389 -9.509 1.00 84.19 188 GLU A C 1
ATOM 1545 O O . GLU A 1 188 ? 13.051 -9.433 -10.025 1.00 84.19 188 GLU A O 1
ATOM 1550 N N . ARG A 1 189 ? 13.300 -7.802 -8.495 1.00 82.19 189 ARG A N 1
ATOM 1551 C CA . ARG A 1 189 ? 14.605 -8.262 -7.989 1.00 82.19 189 ARG A CA 1
ATOM 1552 C C . ARG A 1 189 ? 14.565 -9.673 -7.416 1.00 82.19 189 ARG A C 1
ATOM 1554 O O . ARG A 1 189 ? 15.547 -10.404 -7.475 1.00 82.19 189 ARG A O 1
ATOM 1561 N N . PHE A 1 190 ? 13.437 -10.053 -6.840 1.00 83.62 190 PHE A N 1
ATOM 1562 C CA . PHE A 1 190 ? 13.210 -11.376 -6.285 1.00 83.62 190 PHE A CA 1
ATOM 1563 C C . PHE A 1 190 ? 12.920 -12.446 -7.335 1.00 83.62 190 PHE A C 1
ATOM 1565 O O . PHE A 1 190 ? 13.165 -13.629 -7.089 1.00 83.62 190 PHE A O 1
ATOM 1572 N N . LEU A 1 191 ? 12.397 -12.045 -8.491 1.00 78.94 191 LEU A N 1
ATOM 1573 C CA . LEU A 1 191 ? 12.173 -12.931 -9.625 1.00 78.94 191 LEU A CA 1
ATOM 1574 C C . LEU A 1 191 ? 13.422 -13.072 -10.504 1.00 78.94 191 LEU A C 1
ATOM 1576 O O . LEU A 1 191 ? 13.562 -14.098 -11.167 1.00 78.94 191 LEU A O 1
ATOM 1580 N N . THR A 1 192 ? 14.335 -12.096 -10.477 1.00 74.38 192 THR A N 1
ATOM 1581 C CA . THR A 1 192 ? 15.625 -12.167 -11.172 1.00 74.38 192 THR A CA 1
ATOM 1582 C C . THR A 1 192 ? 16.657 -12.955 -10.372 1.00 74.38 192 THR A C 1
ATOM 1584 O O . THR A 1 192 ? 16.967 -12.622 -9.228 1.00 74.38 192 THR A O 1
ATOM 1587 N N . THR A 1 193 ? 17.252 -13.980 -10.979 1.00 69.25 193 THR A N 1
ATOM 1588 C CA . THR A 1 193 ? 18.421 -14.650 -10.386 1.00 69.25 193 THR A CA 1
ATOM 1589 C C . THR A 1 193 ? 19.704 -13.839 -10.642 1.00 69.25 193 THR A C 1
ATOM 1591 O O . THR A 1 193 ? 19.805 -13.154 -11.659 1.00 69.25 193 THR A O 1
ATOM 1594 N N . PRO A 1 194 ? 20.740 -13.928 -9.782 1.00 63.25 194 PRO A N 1
ATOM 1595 C CA . PRO A 1 194 ? 22.020 -13.247 -10.026 1.00 63.25 194 PRO A CA 1
ATOM 1596 C C . PRO A 1 194 ? 22.719 -13.725 -11.312 1.00 63.25 194 PRO A C 1
ATOM 1598 O O . PRO A 1 194 ? 23.576 -13.029 -11.852 1.00 63.25 194 PRO A O 1
ATOM 1601 N N . LEU A 1 195 ? 22.364 -14.918 -11.802 1.00 62.94 195 LEU A N 1
ATOM 1602 C CA . LEU A 1 195 ? 22.808 -15.422 -13.098 1.00 62.94 195 LEU A CA 1
ATOM 1603 C C . LEU A 1 195 ? 22.075 -14.716 -14.245 1.00 62.94 195 LEU A C 1
ATOM 1605 O O . LEU A 1 195 ? 22.734 -14.232 -15.157 1.00 62.94 195 LEU A O 1
ATOM 1609 N N . GLU A 1 196 ? 20.749 -14.577 -14.159 1.00 66.81 196 GLU A N 1
ATOM 1610 C CA . GLU A 1 196 ? 19.953 -13.813 -15.132 1.00 66.81 196 GLU A CA 1
ATOM 1611 C C . GLU A 1 196 ? 20.408 -12.351 -15.220 1.00 66.81 196 GLU A C 1
ATOM 1613 O O . GLU A 1 196 ? 20.480 -11.796 -16.311 1.00 66.81 196 GLU A O 1
ATOM 1618 N N . GLU A 1 197 ? 20.768 -11.719 -14.100 1.00 66.31 197 GLU A N 1
ATOM 1619 C CA . GLU A 1 197 ? 21.304 -10.352 -14.102 1.00 66.31 197 GLU A CA 1
ATOM 1620 C C . GLU A 1 197 ? 22.646 -10.263 -14.853 1.00 66.31 197 GLU A C 1
ATOM 1622 O O . GLU A 1 197 ? 22.851 -9.352 -15.655 1.00 66.31 197 GLU A O 1
ATOM 1627 N N . ARG A 1 198 ? 23.543 -11.244 -14.665 1.00 71.31 198 ARG A N 1
ATOM 1628 C CA . ARG A 1 198 ? 24.815 -11.321 -15.407 1.00 71.31 198 ARG A CA 1
ATOM 1629 C C . ARG A 1 198 ? 24.601 -11.587 -16.894 1.00 71.31 198 ARG A C 1
ATOM 1631 O O . ARG A 1 198 ? 25.195 -10.897 -17.716 1.00 71.31 198 ARG A O 1
ATOM 1638 N N . GLU A 1 199 ? 23.720 -12.523 -17.239 1.00 70.81 199 GLU A N 1
ATOM 1639 C CA . GLU A 1 199 ? 23.364 -12.809 -18.631 1.00 70.81 199 GLU A CA 1
ATOM 1640 C C . GLU A 1 199 ? 22.760 -11.577 -19.316 1.00 70.81 199 GLU A C 1
ATOM 1642 O O . GLU A 1 199 ? 23.137 -11.269 -20.446 1.00 70.81 199 GLU A O 1
ATOM 1647 N N . LYS A 1 200 ? 21.901 -10.811 -18.626 1.00 71.88 200 LYS A N 1
ATOM 1648 C CA . LYS A 1 200 ? 21.362 -9.534 -19.126 1.00 71.88 200 LYS A CA 1
ATOM 1649 C C . LYS A 1 200 ? 22.467 -8.509 -19.388 1.00 71.88 200 LYS A C 1
ATOM 1651 O O . LYS A 1 200 ? 22.467 -7.872 -20.441 1.00 71.88 200 LYS A O 1
ATOM 1656 N N . VAL A 1 201 ? 23.425 -8.362 -18.469 1.00 76.81 201 VAL A N 1
ATOM 1657 C CA . VAL A 1 201 ? 24.566 -7.441 -18.632 1.00 76.81 201 VAL A CA 1
ATOM 1658 C C . VAL A 1 201 ? 25.446 -7.848 -19.816 1.00 76.81 201 VAL A C 1
ATOM 1660 O O . VAL A 1 201 ? 25.840 -6.992 -20.610 1.00 76.81 201 VAL A O 1
ATOM 1663 N N . ASP A 1 202 ? 25.733 -9.138 -19.974 1.00 79.06 202 ASP A N 1
ATOM 1664 C CA . ASP A 1 202 ? 26.566 -9.634 -21.072 1.00 79.06 202 ASP A CA 1
ATOM 1665 C C . ASP A 1 202 ? 25.846 -9.537 -22.425 1.00 79.06 202 ASP A C 1
ATOM 1667 O O . ASP A 1 202 ? 26.444 -9.133 -23.425 1.00 79.06 202 ASP A O 1
ATOM 1671 N N . GLN A 1 203 ? 24.538 -9.809 -22.463 1.00 73.75 203 GLN A N 1
ATOM 1672 C CA . GLN A 1 203 ? 23.704 -9.578 -23.644 1.00 73.75 203 GLN A CA 1
ATOM 1673 C C . GLN A 1 203 ? 23.662 -8.093 -24.024 1.00 73.75 203 GLN A C 1
ATOM 1675 O O . GLN A 1 203 ? 23.830 -7.766 -25.199 1.00 73.75 203 GLN A O 1
ATOM 1680 N N . MET A 1 204 ? 23.517 -7.188 -23.051 1.00 79.88 204 MET A N 1
ATOM 1681 C CA . MET A 1 204 ? 23.526 -5.743 -23.291 1.00 79.88 204 MET A CA 1
ATOM 1682 C C . MET A 1 204 ? 24.875 -5.266 -23.842 1.00 79.88 204 MET A C 1
ATOM 1684 O O . MET A 1 204 ? 24.904 -4.528 -24.824 1.00 79.88 204 MET A O 1
ATOM 1688 N N . LYS A 1 205 ? 26.001 -5.737 -23.290 1.00 83.06 205 LYS A N 1
ATOM 1689 C CA . LYS A 1 205 ? 27.339 -5.435 -23.831 1.00 83.06 205 LYS A CA 1
ATOM 1690 C C . LYS A 1 205 ? 27.492 -5.913 -25.273 1.00 83.06 205 LYS A C 1
ATOM 1692 O O . LYS A 1 205 ? 27.971 -5.160 -26.119 1.00 83.06 205 LYS A O 1
ATOM 1697 N N . ASN A 1 206 ? 27.049 -7.133 -25.570 1.00 82.44 206 ASN A N 1
ATOM 1698 C CA . ASN A 1 206 ? 27.102 -7.685 -26.922 1.00 82.44 206 ASN A CA 1
ATOM 1699 C C . ASN A 1 206 ? 26.230 -6.890 -27.906 1.00 82.44 206 ASN A C 1
ATOM 1701 O O . ASN A 1 206 ? 26.649 -6.652 -29.040 1.00 82.44 206 ASN A O 1
ATOM 1705 N N . LEU A 1 207 ? 25.044 -6.441 -27.484 1.00 83.00 207 LEU A N 1
ATOM 1706 C CA . LEU A 1 207 ? 24.195 -5.561 -28.289 1.00 83.00 207 LEU A CA 1
ATOM 1707 C C . LEU A 1 207 ? 24.864 -4.206 -28.538 1.00 83.00 207 LEU A C 1
ATOM 1709 O O . LEU A 1 207 ? 24.887 -3.772 -29.684 1.00 83.00 207 LEU A O 1
ATOM 1713 N N . SER A 1 208 ? 25.471 -3.581 -27.526 1.00 82.00 208 SER A N 1
ATOM 1714 C CA . SER A 1 208 ? 26.196 -2.313 -27.691 1.00 82.00 208 SER A CA 1
ATOM 1715 C C . SER A 1 208 ? 27.358 -2.426 -28.680 1.00 82.00 208 SER A C 1
ATOM 1717 O O . SER A 1 208 ? 27.523 -1.558 -29.534 1.00 82.00 208 SER A O 1
ATOM 1719 N N . ILE A 1 209 ? 28.127 -3.520 -28.626 1.00 84.50 209 ILE A N 1
ATOM 1720 C CA . ILE A 1 209 ? 29.216 -3.776 -29.583 1.00 84.50 209 ILE A CA 1
ATOM 1721 C C . ILE A 1 209 ? 28.659 -3.906 -31.006 1.00 84.50 209 ILE A C 1
ATOM 1723 O O . ILE A 1 209 ? 29.182 -3.301 -31.942 1.00 84.50 209 ILE A O 1
ATOM 1727 N N . ARG A 1 210 ? 27.571 -4.665 -31.180 1.00 81.75 210 ARG A N 1
ATOM 1728 C CA . ARG A 1 210 ? 26.926 -4.826 -32.491 1.00 81.75 210 ARG A CA 1
ATOM 1729 C C . ARG A 1 210 ? 26.328 -3.520 -33.006 1.00 81.75 210 ARG A C 1
ATOM 1731 O O . ARG A 1 210 ? 26.441 -3.258 -34.196 1.00 81.75 210 ARG A O 1
ATOM 1738 N N . LEU A 1 211 ? 25.722 -2.709 -32.141 1.00 81.88 211 LEU A N 1
ATOM 1739 C CA . LEU A 1 211 ? 25.180 -1.401 -32.508 1.00 81.88 211 LEU A CA 1
ATOM 1740 C C . LEU A 1 211 ? 26.285 -0.457 -32.982 1.00 81.88 211 LEU A C 1
ATOM 1742 O O . LEU A 1 211 ? 26.153 0.096 -34.065 1.00 81.88 211 LEU A O 1
ATOM 1746 N N . SER A 1 212 ? 27.399 -0.364 -32.253 1.00 84.94 212 SER A N 1
ATOM 1747 C CA . SER A 1 212 ? 28.552 0.446 -32.667 1.00 84.94 212 SER A CA 1
ATOM 1748 C C . SER A 1 212 ? 29.154 -0.034 -33.996 1.00 84.94 212 SER A C 1
ATOM 1750 O O . SER A 1 212 ? 29.457 0.770 -34.876 1.00 84.94 212 SER A O 1
ATOM 1752 N N . SER A 1 213 ? 29.264 -1.353 -34.196 1.00 87.94 213 SER A N 1
ATOM 1753 C CA . SER A 1 213 ? 29.709 -1.906 -35.480 1.00 87.94 213 SER A CA 1
ATOM 1754 C C . SER A 1 213 ? 28.725 -1.605 -36.613 1.00 87.94 213 SER A C 1
ATOM 1756 O O . SER A 1 213 ? 29.156 -1.326 -37.730 1.00 87.94 213 SER A O 1
ATOM 1758 N N . ASN A 1 214 ? 27.419 -1.678 -36.355 1.00 88.81 214 ASN A N 1
ATOM 1759 C CA . ASN A 1 214 ? 26.396 -1.364 -37.348 1.00 88.81 214 ASN A CA 1
ATOM 1760 C C . ASN A 1 214 ? 26.408 0.127 -37.699 1.00 88.81 214 ASN A C 1
ATOM 1762 O O . ASN A 1 214 ? 26.300 0.458 -38.872 1.00 88.81 214 ASN A O 1
ATOM 1766 N N . GLU A 1 215 ? 26.588 1.009 -36.718 1.00 89.75 215 GLU A N 1
ATOM 1767 C CA . GLU A 1 215 ? 26.727 2.455 -36.919 1.00 89.75 215 GLU A CA 1
ATOM 1768 C C . GLU A 1 215 ? 27.928 2.779 -37.818 1.00 89.75 215 GLU A C 1
ATOM 1770 O O . GLU A 1 215 ? 27.799 3.546 -38.769 1.00 89.75 215 GLU A O 1
ATOM 1775 N N . ALA A 1 216 ? 29.065 2.108 -37.611 1.00 89.00 216 ALA A N 1
ATOM 1776 C CA . ALA A 1 216 ? 30.230 2.251 -38.483 1.00 89.00 216 ALA A CA 1
ATOM 1777 C C . ALA A 1 216 ? 29.960 1.779 -39.925 1.00 89.00 216 ALA A C 1
ATOM 1779 O O . ALA A 1 216 ? 30.408 2.411 -40.883 1.00 89.00 216 ALA A O 1
ATOM 1780 N N . VAL A 1 217 ? 29.221 0.676 -40.098 1.00 88.38 217 VAL A N 1
ATOM 1781 C CA . VAL A 1 217 ? 28.829 0.181 -41.429 1.00 88.38 217 VAL A CA 1
ATOM 1782 C C . VAL A 1 217 ? 27.848 1.140 -42.102 1.00 88.38 217 VAL A C 1
ATOM 1784 O O . VAL A 1 217 ? 28.012 1.422 -43.285 1.00 88.38 217 VAL A O 1
ATOM 1787 N N . ILE A 1 218 ? 26.874 1.677 -41.364 1.00 86.38 218 ILE A N 1
ATOM 1788 C CA . ILE A 1 218 ? 25.919 2.669 -41.871 1.00 86.38 218 ILE A CA 1
ATOM 1789 C C . ILE A 1 218 ? 26.663 3.926 -42.324 1.00 86.38 218 ILE A C 1
ATOM 1791 O O . ILE A 1 218 ? 26.504 4.321 -43.472 1.00 86.38 218 ILE A O 1
ATOM 1795 N N . ALA A 1 219 ? 27.557 4.476 -41.499 1.00 89.94 219 ALA A N 1
ATOM 1796 C CA . ALA A 1 219 ? 28.348 5.653 -41.858 1.00 89.94 219 ALA A CA 1
ATOM 1797 C C . ALA A 1 219 ? 29.215 5.423 -43.109 1.00 89.94 219 ALA A C 1
ATOM 1799 O O . ALA A 1 219 ? 29.366 6.310 -43.951 1.00 89.94 219 ALA A O 1
ATOM 1800 N N . LYS A 1 220 ? 29.775 4.215 -43.265 1.00 92.06 220 LYS A N 1
ATOM 1801 C CA . LYS A 1 220 ? 30.524 3.848 -44.472 1.00 92.06 220 LYS A CA 1
ATOM 1802 C C . LYS A 1 220 ? 29.619 3.804 -45.707 1.00 92.06 220 LYS A C 1
ATOM 1804 O O . LYS A 1 220 ? 29.991 4.357 -46.736 1.00 92.06 220 LYS A O 1
ATOM 1809 N N . LEU A 1 221 ? 28.451 3.172 -45.603 1.00 90.75 221 LEU A N 1
ATOM 1810 C CA . LEU A 1 221 ? 27.489 3.080 -46.705 1.00 90.75 221 LEU A CA 1
ATOM 1811 C C . LEU A 1 221 ? 26.903 4.447 -47.078 1.00 90.75 221 LEU A C 1
ATOM 1813 O O . LEU A 1 221 ? 26.723 4.725 -48.256 1.00 90.75 221 LEU A O 1
ATOM 1817 N N . GLU A 1 222 ? 26.649 5.319 -46.103 1.00 90.25 222 GLU A N 1
ATOM 1818 C CA . GLU A 1 222 ? 26.222 6.702 -46.342 1.00 90.25 222 GLU A CA 1
ATOM 1819 C C . GLU A 1 222 ? 27.297 7.499 -47.080 1.00 90.25 222 GLU A C 1
ATOM 1821 O O . GLU A 1 222 ? 26.984 8.247 -48.004 1.00 90.25 222 GLU A O 1
ATOM 1826 N N . LYS A 1 223 ? 28.571 7.306 -46.721 1.00 92.25 223 LYS A N 1
ATOM 1827 C CA . LYS A 1 223 ? 29.684 7.920 -47.446 1.00 92.25 223 LYS A CA 1
ATOM 1828 C C . LYS A 1 223 ? 29.761 7.417 -48.888 1.00 92.25 223 LYS A C 1
ATOM 1830 O O . LYS A 1 223 ? 29.813 8.234 -49.797 1.00 92.25 223 LYS A O 1
ATOM 1835 N N . GLU A 1 224 ? 29.723 6.101 -49.098 1.00 91.31 224 GLU A N 1
ATOM 1836 C CA . GLU A 1 224 ? 29.748 5.508 -50.444 1.00 91.31 224 GLU A CA 1
ATOM 1837 C C . GLU A 1 224 ? 28.555 5.971 -51.295 1.00 91.31 224 GLU A C 1
ATOM 1839 O O . GLU A 1 224 ? 28.716 6.262 -52.478 1.00 91.31 224 GLU A O 1
ATOM 1844 N N . LEU A 1 225 ? 27.369 6.099 -50.693 1.00 90.38 225 LEU A N 1
ATOM 1845 C CA . LEU A 1 225 ? 26.188 6.637 -51.364 1.00 90.38 225 LEU A CA 1
ATOM 1846 C C . LEU A 1 225 ? 26.382 8.106 -51.756 1.00 90.38 225 LEU A C 1
ATOM 1848 O O . LEU A 1 225 ? 26.068 8.473 -52.885 1.00 90.38 225 LEU A O 1
ATOM 1852 N N . ASN A 1 226 ? 26.900 8.940 -50.853 1.00 90.69 226 ASN A N 1
ATOM 1853 C CA . ASN A 1 226 ? 27.155 10.354 -51.132 1.00 90.69 226 ASN A CA 1
ATOM 1854 C C . ASN A 1 226 ? 28.210 10.538 -52.229 1.00 90.69 226 ASN A C 1
ATOM 1856 O O . ASN A 1 226 ? 28.021 11.372 -53.113 1.00 90.69 226 ASN A O 1
ATOM 1860 N N . ASP A 1 227 ? 29.276 9.738 -52.202 1.00 91.12 227 ASP A N 1
ATOM 1861 C CA . ASP A 1 227 ? 30.321 9.751 -53.226 1.00 91.12 227 ASP A CA 1
ATOM 1862 C C . ASP A 1 227 ? 29.736 9.348 -54.597 1.00 91.12 227 ASP A C 1
ATOM 1864 O O . ASP A 1 227 ? 29.944 10.048 -55.589 1.00 91.12 227 ASP A O 1
ATOM 1868 N N . ALA A 1 228 ? 28.911 8.293 -54.650 1.00 87.06 228 ALA A N 1
ATOM 1869 C CA . ALA A 1 228 ? 28.245 7.853 -55.881 1.00 87.06 228 ALA A CA 1
ATOM 1870 C C . ALA A 1 228 ? 27.209 8.865 -56.409 1.00 87.06 228 ALA A C 1
ATOM 1872 O O . ALA A 1 228 ? 27.065 9.046 -57.620 1.00 87.06 228 ALA A O 1
ATOM 1873 N N . VAL A 1 229 ? 26.477 9.545 -55.520 1.00 86.94 229 VAL A N 1
ATOM 1874 C CA . VAL A 1 229 ? 25.546 10.619 -55.902 1.00 86.94 229 VAL A CA 1
ATOM 1875 C C . VAL A 1 229 ? 26.311 11.814 -56.471 1.00 86.94 229 VAL A C 1
ATOM 1877 O O . VAL A 1 229 ? 25.904 12.345 -57.502 1.00 86.94 229 VAL A O 1
ATOM 1880 N N . ALA A 1 230 ? 27.432 12.202 -55.857 1.00 86.00 230 ALA A N 1
ATOM 1881 C CA . ALA A 1 230 ? 28.267 13.298 -56.340 1.00 86.00 230 ALA A CA 1
ATOM 1882 C C . ALA A 1 230 ? 28.883 13.001 -57.716 1.00 86.00 230 ALA A C 1
ATOM 1884 O O . ALA A 1 230 ? 28.902 13.878 -58.581 1.00 86.00 230 ALA A O 1
ATOM 1885 N N . GLU A 1 231 ? 29.342 11.767 -57.944 1.00 88.62 231 GLU A N 1
ATOM 1886 C CA . GLU A 1 231 ? 29.850 11.323 -59.246 1.00 88.62 231 GLU A CA 1
ATOM 1887 C C . GLU A 1 231 ? 28.757 11.391 -60.321 1.00 88.62 231 GLU A C 1
ATOM 1889 O O . GLU A 1 231 ? 28.944 12.026 -61.361 1.00 88.62 231 GLU A O 1
ATOM 1894 N N . ARG A 1 232 ? 27.566 10.852 -60.030 1.00 86.00 232 ARG A N 1
ATOM 1895 C CA . ARG A 1 232 ? 26.416 10.947 -60.937 1.00 86.00 232 ARG A CA 1
ATOM 1896 C C . ARG A 1 232 ? 26.032 12.402 -61.229 1.00 86.00 232 ARG A C 1
ATOM 1898 O O . ARG A 1 232 ? 25.748 12.745 -62.373 1.00 86.00 232 ARG A O 1
ATOM 1905 N N . ASP A 1 233 ? 25.998 13.271 -60.223 1.00 83.88 233 ASP A N 1
ATOM 1906 C CA . ASP A 1 233 ? 25.640 14.683 -60.408 1.00 83.88 233 ASP A CA 1
ATOM 1907 C C . ASP A 1 233 ? 26.691 15.441 -61.237 1.00 83.88 233 ASP A C 1
ATOM 1909 O O . ASP A 1 233 ? 26.340 16.327 -62.026 1.00 83.88 233 ASP A O 1
ATOM 1913 N N . ALA A 1 234 ? 27.968 15.060 -61.132 1.00 82.50 234 ALA A N 1
ATOM 1914 C CA . ALA A 1 234 ? 29.027 15.568 -61.997 1.00 82.50 234 ALA A CA 1
ATOM 1915 C C .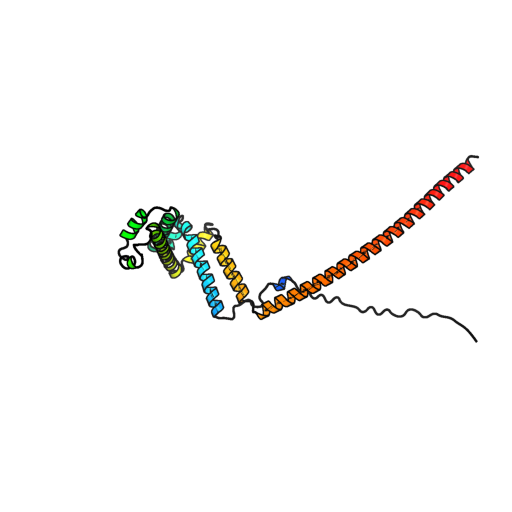 ALA A 1 234 ? 28.830 15.123 -63.457 1.00 82.50 234 ALA A C 1
ATOM 1917 O O . ALA A 1 234 ? 28.930 15.954 -64.363 1.00 82.50 234 ALA A O 1
ATOM 1918 N N . GLU A 1 235 ? 28.481 13.857 -63.703 1.00 82.00 235 GLU A N 1
ATOM 1919 C CA . GLU A 1 235 ? 28.171 13.348 -65.048 1.00 82.00 235 GLU A CA 1
ATOM 1920 C C . GLU A 1 235 ? 26.930 14.016 -65.657 1.00 82.00 235 GLU A C 1
ATOM 1922 O O . GLU A 1 235 ? 26.932 14.420 -66.826 1.00 82.00 235 GLU A O 1
ATOM 1927 N N . VAL A 1 236 ? 25.869 14.203 -64.865 1.00 77.50 236 VAL A N 1
ATOM 1928 C CA . VAL A 1 236 ? 24.659 14.924 -65.292 1.00 77.50 236 VAL A CA 1
ATOM 1929 C C . VAL A 1 236 ? 24.998 16.372 -65.641 1.00 77.50 236 VAL A C 1
ATOM 1931 O O . VAL A 1 236 ? 24.538 16.880 -66.664 1.00 77.50 236 VAL A O 1
ATOM 1934 N N . SER A 1 237 ? 25.849 17.022 -64.845 1.00 75.94 237 SER A N 1
ATOM 1935 C CA . SER A 1 237 ? 26.318 18.383 -65.117 1.00 75.94 237 SER A CA 1
ATOM 1936 C C . SER A 1 237 ? 27.124 18.459 -66.417 1.00 75.94 237 SER A C 1
ATOM 1938 O O . SER A 1 237 ? 26.888 19.353 -67.228 1.00 75.94 237 SER A O 1
ATOM 1940 N N . GLN A 1 238 ? 28.022 17.501 -66.674 1.00 76.06 238 GLN A N 1
ATOM 1941 C CA . GLN A 1 238 ? 28.759 17.423 -67.942 1.00 76.06 238 GLN A CA 1
ATOM 1942 C C . GLN A 1 238 ? 27.817 17.217 -69.135 1.00 76.06 238 GLN A C 1
ATOM 1944 O O . GLN A 1 238 ? 27.948 17.890 -70.158 1.00 76.06 238 GLN A O 1
ATOM 1949 N N . THR A 1 239 ? 26.825 16.340 -68.988 1.00 73.88 239 THR A N 1
ATOM 1950 C CA . THR A 1 239 ? 25.835 16.062 -70.036 1.00 73.88 239 THR A CA 1
ATOM 1951 C C . THR A 1 239 ? 24.972 17.292 -70.330 1.00 73.88 239 THR A C 1
ATOM 1953 O O . THR A 1 239 ? 24.727 17.612 -71.494 1.00 73.88 239 THR A O 1
ATOM 1956 N N . LEU A 1 240 ? 24.561 18.032 -69.295 1.00 71.31 240 LEU A N 1
ATOM 1957 C CA . LEU A 1 240 ? 23.851 19.306 -69.433 1.00 71.31 240 LEU A CA 1
ATOM 1958 C C . LEU A 1 240 ? 24.693 20.343 -70.174 1.00 71.31 240 LEU A C 1
ATOM 1960 O O . LEU A 1 240 ? 24.183 20.992 -71.082 1.00 71.31 240 LEU A O 1
ATOM 1964 N N . VAL A 1 241 ? 25.976 20.477 -69.835 1.00 72.81 241 VAL A N 1
ATOM 1965 C CA . VAL A 1 241 ? 26.892 21.395 -70.527 1.00 72.81 241 VAL A CA 1
ATOM 1966 C C . VAL A 1 241 ? 26.976 21.053 -72.014 1.00 72.81 241 VAL A C 1
ATOM 1968 O O . VAL A 1 241 ? 26.797 21.936 -72.851 1.00 72.81 241 VAL A O 1
ATOM 1971 N N . ILE A 1 242 ? 27.162 19.776 -72.359 1.00 75.12 242 ILE A N 1
ATOM 1972 C CA . ILE A 1 242 ? 27.178 19.318 -73.756 1.00 75.12 242 ILE A CA 1
ATOM 1973 C C . ILE A 1 242 ? 25.852 19.648 -74.455 1.00 75.12 242 ILE A C 1
ATOM 1975 O O . ILE A 1 242 ? 25.859 20.158 -75.576 1.00 75.12 242 ILE A O 1
ATOM 1979 N N . PHE A 1 243 ? 24.717 19.420 -73.792 1.00 73.19 243 PHE A N 1
ATOM 1980 C CA . PHE A 1 243 ? 23.402 19.754 -74.333 1.00 73.19 243 PHE A CA 1
ATOM 1981 C C . PHE A 1 243 ? 23.241 21.261 -74.584 1.00 73.19 243 PHE A C 1
ATOM 1983 O O . PHE A 1 243 ? 22.772 21.654 -75.651 1.00 73.19 243 PHE A O 1
ATOM 1990 N N . PHE A 1 244 ? 23.676 22.117 -73.653 1.00 75.19 244 PHE A N 1
ATOM 1991 C CA . PHE A 1 244 ? 23.666 23.571 -73.834 1.00 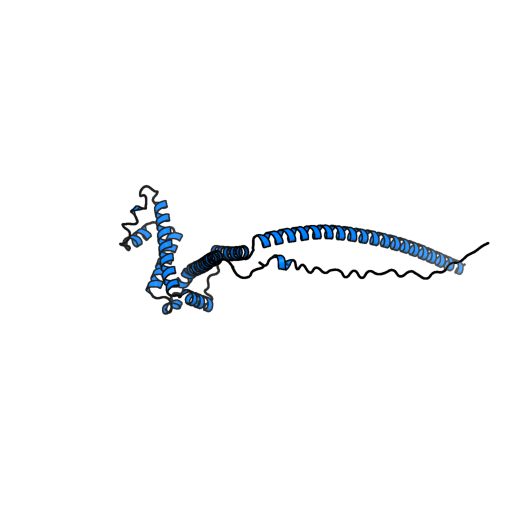75.19 244 PHE A CA 1
ATOM 1992 C C . PHE A 1 244 ? 24.562 24.015 -74.994 1.00 75.19 244 PHE A C 1
ATOM 1994 O O . PHE A 1 244 ? 24.136 24.847 -75.793 1.00 75.19 244 PHE A O 1
ATOM 2001 N N . PHE A 1 245 ? 25.763 23.445 -75.133 1.00 75.19 245 PHE A N 1
ATOM 2002 C CA . PHE A 1 245 ? 26.660 23.750 -76.253 1.00 75.19 245 PHE A CA 1
ATOM 2003 C C . PHE A 1 245 ? 26.074 23.325 -77.603 1.00 75.19 245 PHE A C 1
ATOM 2005 O O . PHE A 1 245 ? 26.119 24.103 -78.554 1.00 75.19 245 PHE A O 1
ATOM 2012 N N . LEU A 1 246 ? 25.484 22.130 -77.691 1.00 74.31 246 LEU A N 1
ATOM 2013 C CA . LEU A 1 246 ? 24.822 21.659 -78.911 1.00 74.31 246 LEU A CA 1
ATOM 2014 C C . LEU A 1 246 ? 23.605 22.515 -79.268 1.00 74.31 246 LEU A C 1
ATOM 2016 O O . LEU A 1 246 ? 23.419 22.858 -80.431 1.00 74.31 246 LEU A O 1
ATOM 2020 N N . ASN A 1 247 ? 22.800 22.901 -78.277 1.00 70.50 247 ASN A N 1
ATOM 2021 C CA . ASN A 1 247 ? 21.641 23.761 -78.498 1.00 70.50 247 ASN A CA 1
ATOM 2022 C C . ASN A 1 247 ? 22.074 25.168 -78.945 1.00 70.50 247 ASN A C 1
ATOM 2024 O O . ASN A 1 247 ? 21.537 25.707 -79.907 1.00 70.50 247 ASN A O 1
ATOM 2028 N N . PHE A 1 248 ? 23.120 25.729 -78.333 1.00 72.50 248 PHE A N 1
ATOM 2029 C CA . PHE A 1 248 ? 23.704 27.001 -78.759 1.00 72.50 248 PHE A CA 1
ATOM 2030 C C . PHE A 1 248 ? 24.240 26.942 -80.196 1.00 72.50 248 PHE A C 1
ATOM 2032 O O . PHE A 1 248 ? 23.967 27.842 -80.990 1.00 72.50 248 PHE A O 1
ATOM 2039 N N . PHE A 1 249 ? 24.946 25.867 -80.556 1.00 69.38 249 PHE A N 1
ATOM 2040 C CA . PHE A 1 249 ? 25.424 25.661 -81.922 1.00 69.38 249 PHE A CA 1
ATOM 2041 C C . PHE A 1 249 ? 24.260 25.549 -82.913 1.00 69.38 249 PHE A C 1
ATOM 2043 O O . PHE A 1 249 ? 24.254 26.245 -83.924 1.00 69.38 249 PHE A O 1
ATOM 2050 N N . PHE A 1 250 ? 23.227 24.773 -82.582 1.00 67.44 250 PHE A N 1
ATOM 2051 C CA . PHE A 1 250 ? 22.031 24.634 -83.412 1.00 67.44 250 PHE A CA 1
ATOM 2052 C C . PHE A 1 250 ? 21.278 25.963 -83.595 1.00 67.44 250 PHE A C 1
ATOM 2054 O O . PHE A 1 250 ? 20.814 26.270 -84.694 1.00 67.44 250 PHE A O 1
ATOM 2061 N N . VAL A 1 251 ? 21.185 26.789 -82.549 1.00 71.69 251 VAL A N 1
ATOM 2062 C CA . VAL A 1 251 ? 20.590 28.134 -82.624 1.00 71.69 251 VAL A CA 1
ATOM 2063 C C . VAL A 1 251 ? 21.417 29.055 -83.525 1.00 71.69 251 VAL A C 1
ATOM 2065 O O . VAL A 1 251 ? 20.843 29.777 -84.343 1.00 71.69 251 VAL A O 1
ATOM 2068 N N . ILE A 1 252 ? 22.749 29.022 -83.432 1.00 68.75 252 ILE A N 1
ATOM 2069 C CA . ILE A 1 252 ? 23.636 29.788 -84.322 1.00 68.75 252 ILE A CA 1
ATOM 2070 C C . ILE A 1 252 ? 23.491 29.318 -85.769 1.00 68.75 252 ILE A C 1
ATOM 2072 O O . ILE A 1 252 ? 23.348 30.145 -86.666 1.00 68.75 252 ILE A O 1
ATOM 2076 N N . GLU A 1 253 ? 23.488 28.012 -86.007 1.00 61.44 253 GLU A N 1
ATOM 2077 C CA . GLU A 1 253 ? 23.396 27.432 -87.346 1.00 61.44 253 GLU A CA 1
ATOM 2078 C C . GLU A 1 253 ? 22.033 27.719 -87.992 1.00 61.44 253 GLU A C 1
ATOM 2080 O O . GLU A 1 253 ? 21.968 28.136 -89.147 1.00 61.44 253 GLU A O 1
ATOM 2085 N N . SER A 1 254 ? 20.950 27.655 -87.210 1.00 61.16 254 SER A N 1
ATOM 2086 C CA . SER A 1 254 ? 19.610 28.089 -87.630 1.00 61.16 254 SER A CA 1
ATOM 2087 C C . SER A 1 254 ? 19.564 29.588 -87.957 1.00 61.16 254 SER A C 1
ATOM 2089 O O . SER A 1 254 ? 18.927 29.999 -88.926 1.00 61.16 254 SER A O 1
ATOM 2091 N N . SER A 1 255 ? 20.283 30.416 -87.191 1.00 59.81 255 SER A N 1
ATOM 2092 C CA . SER A 1 255 ? 20.396 31.864 -87.426 1.00 59.81 255 SER A CA 1
ATOM 2093 C C . SER A 1 255 ? 21.235 32.194 -88.670 1.00 59.81 255 SER A C 1
ATOM 2095 O O . SER A 1 255 ? 20.938 33.150 -89.389 1.00 59.81 255 SER A O 1
ATOM 2097 N N . HIS A 1 256 ? 22.269 31.397 -88.957 1.00 57.12 256 HIS A N 1
ATOM 2098 C CA . HIS A 1 256 ? 23.084 31.509 -90.168 1.00 57.12 256 HIS A CA 1
ATOM 2099 C C . HIS A 1 256 ? 22.328 31.042 -91.418 1.00 57.12 256 HIS A C 1
ATOM 2101 O O . HIS A 1 256 ? 22.401 31.715 -92.445 1.00 57.12 256 HIS A O 1
ATOM 2107 N N . LEU A 1 257 ? 21.548 29.961 -91.329 1.00 54.03 257 LEU A N 1
ATOM 2108 C CA . LEU A 1 257 ? 20.674 29.494 -92.412 1.00 54.03 257 LEU A CA 1
ATOM 2109 C C . LEU A 1 257 ? 19.572 30.512 -92.745 1.00 54.03 257 LEU A C 1
ATOM 2111 O O . LEU A 1 257 ? 19.334 30.789 -93.919 1.00 54.03 257 LEU A O 1
ATOM 2115 N N . LEU A 1 258 ? 18.976 31.153 -91.732 1.00 54.66 258 LEU A N 1
ATOM 2116 C CA . LEU A 1 258 ? 18.034 32.262 -91.929 1.00 54.66 258 LEU A CA 1
ATOM 2117 C C . LEU A 1 258 ? 18.690 33.485 -92.592 1.00 54.66 258 LEU A C 1
ATOM 2119 O O . LEU A 1 258 ? 18.052 34.148 -93.401 1.00 54.66 258 LEU A O 1
ATOM 2123 N N . ARG A 1 259 ? 19.968 33.775 -92.317 1.00 50.75 259 ARG A N 1
ATOM 2124 C CA . ARG A 1 259 ? 20.698 34.872 -92.983 1.00 50.75 259 ARG A CA 1
ATOM 2125 C C . ARG A 1 259 ? 21.037 34.593 -94.448 1.00 50.75 259 ARG A C 1
ATOM 2127 O O . ARG A 1 259 ? 21.114 35.542 -95.219 1.00 50.75 259 ARG A O 1
ATOM 2134 N N . ILE A 1 260 ? 21.229 33.332 -94.831 1.00 54.69 260 ILE A N 1
ATOM 2135 C CA . ILE A 1 260 ? 21.528 32.942 -96.220 1.00 54.69 260 ILE A CA 1
ATOM 2136 C C . ILE A 1 260 ? 20.257 32.948 -97.092 1.00 54.69 260 ILE A C 1
ATOM 2138 O O . ILE A 1 260 ? 20.353 33.167 -98.292 1.00 54.69 260 ILE A O 1
ATOM 2142 N N . GLN A 1 261 ? 19.061 32.785 -96.512 1.00 49.94 261 GLN A N 1
ATOM 2143 C CA . GLN A 1 261 ? 17.789 32.890 -97.251 1.00 49.94 261 GLN A CA 1
ATOM 2144 C C . GLN A 1 261 ? 17.314 34.329 -97.537 1.00 49.94 261 GLN A C 1
ATOM 2146 O O . GLN A 1 261 ? 16.358 34.501 -98.290 1.00 49.94 261 GLN A O 1
ATOM 2151 N N . TYR A 1 262 ? 17.950 35.351 -96.956 1.00 47.69 262 TYR A N 1
ATOM 2152 C CA . TYR A 1 262 ? 17.568 36.765 -97.109 1.00 47.69 262 TYR A CA 1
ATOM 2153 C C . TYR A 1 262 ? 18.582 37.603 -97.910 1.00 47.69 262 TYR A C 1
ATOM 2155 O O . TYR A 1 262 ? 18.570 38.832 -97.805 1.00 47.69 262 TYR A O 1
ATOM 2163 N N . HIS A 1 263 ? 19.439 36.968 -98.713 1.00 43.59 263 HIS A N 1
ATOM 2164 C CA . HIS A 1 263 ? 20.398 37.649 -99.586 1.00 43.59 263 HIS A CA 1
ATOM 2165 C C . HIS A 1 263 ? 20.357 37.109 -101.015 1.00 43.59 263 HIS A C 1
ATOM 2167 O O . HIS A 1 263 ? 20.671 37.914 -101.924 1.00 43.59 263 HIS A O 1
#

InterPro domains:
  IPR042815 D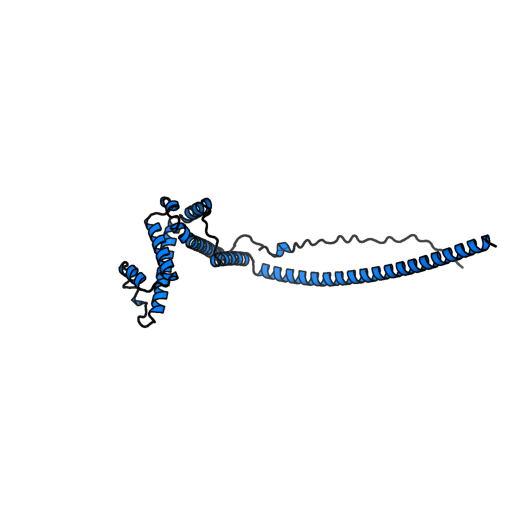ynein regulatory complex protein 10 [PTHR31598] (11-238)
  IPR060661 DRC9/10, N-terminal domain [PF27661] (42-194)

Foldseek 3Di:
DDDDDDDDDDDDPPPPPPDPPPPPPVVVVLQAQPDPDFPDPVLVVVLVVLVVVLLLLQVVLCLVVCLVPVVLCPVLAPPVLNVLSVVLVVLVVCVVVVPDPPVVVVVVVVPPPCPVPCVVDDPPPDPVVSVVVVSVVVNVVSSVVSCCVCVVSVSSVVSVVSCVVVVNRDDDDPVSVVSVVVSVVSSRVSSHDPVSVVVSVVVVVVVVVVVVVVVVVVVVVVVVVVVVVVVVVVVVVVVVVVVVVVVVVVVVVVVVVVVVVVD